Protein AF-A0A327NJ73-F1 (afdb_monomer_lite)

Secondary structure (DSSP, 8-state):
---TTTTEEEEEE----HHHHHHHHHHHHHHHTTT--EEEEHHHHHHHSTT--HHHHHHHHHHH-SEEEEEE-HHHHHHHHHHHTT--HHHHHHHHHHHH-TTTEEEEESS-S-TTTS-GGGTTS-EEE-SSTT-HHHHHHHHHHHHT--S-PPPPPPSSPPPP-PPPP-PPPPPPP-------------------

Foldseek 3Di:
DPPPALQEEEEEEPPDDPVVVVVVVVVQVVCVPPVNGNYDYPVVVCVVPVDDDLQNVLVCNLPRHQAYEYEWDLNRQVVLVVVVVPPDPNSVVVLVVCVVPVLRYAYEYLCDDDPSGDHPSCNPDDYQYVVPVPPVVSVVVVSCSSNVHDPDDDDDDDPDDDDDDDDDDDDDPDDPDDPDDDDDDDDDDDDDDDDD

Organism: NCBI:txid2183553

pLDDT: mean 83.19, std 16.77, range [35.91, 98.31]

Sequence (196 aa):
MLSDHQHAIFVTYAWDNQEHQDKVFHFVNFLRDPKGYDARMDKLVSQQETAISFQKMMHRAMTDYNKVIIVLSPKYKQRAHAFEGGVGTEYSMIINDIDTYPNKYILVSFSGRGDDVVPLSFASRDIIDLSNFGNEREWNRLIAKLNDTDLFDFVKVAEVRAEAIKQTPVLAPKSPEVVIKKLTYHITVGAVWRPI

Structure (mmCIF, N/CA/C/O backbone):
data_AF-A0A327NJ73-F1
#
_entry.id   AF-A0A327NJ73-F1
#
loop_
_atom_site.group_PDB
_atom_site.id
_atom_site.type_symbol
_atom_site.label_atom_id
_atom_site.label_alt_id
_atom_site.label_comp_id
_atom_site.label_asym_id
_atom_site.label_entity_id
_atom_site.label_seq_id
_atom_site.pdbx_PDB_ins_code
_atom_site.Cartn_x
_atom_site.Cartn_y
_atom_site.Cartn_z
_atom_site.occupancy
_atom_site.B_iso_or_equiv
_atom_site.auth_seq_id
_atom_site.auth_comp_id
_atom_site.auth_asym_id
_atom_site.auth_atom_id
_atom_site.pdbx_PDB_model_num
ATOM 1 N N . MET A 1 1 ? -17.892 4.485 -22.098 1.00 35.91 1 MET A N 1
ATOM 2 C CA . MET A 1 1 ? -17.907 4.404 -20.625 1.00 35.91 1 MET A CA 1
ATOM 3 C C . MET A 1 1 ? -16.871 3.362 -20.253 1.00 35.91 1 MET A C 1
ATOM 5 O O . MET A 1 1 ? -17.054 2.209 -20.618 1.00 35.91 1 MET A O 1
ATOM 9 N N . LEU A 1 2 ? -15.726 3.783 -19.709 1.00 39.12 2 LEU A N 1
ATOM 10 C CA . LEU A 1 2 ? -14.712 2.851 -19.206 1.00 39.12 2 LEU A CA 1
ATOM 11 C C . LEU A 1 2 ? -15.327 2.121 -18.009 1.00 39.12 2 LEU A C 1
ATOM 13 O O . LEU A 1 2 ? -15.994 2.755 -17.198 1.00 39.12 2 LEU A O 1
ATOM 17 N N . SER A 1 3 ? -15.194 0.799 -17.961 1.00 41.56 3 SER A N 1
ATOM 18 C CA . SER A 1 3 ? -15.768 -0.043 -16.912 1.00 41.56 3 SER A CA 1
ATOM 19 C C . SER A 1 3 ? -15.339 0.453 -15.529 1.00 41.56 3 SER A C 1
ATOM 21 O O . SER A 1 3 ? -14.148 0.442 -15.220 1.00 41.56 3 SER A O 1
ATOM 23 N N . ASP A 1 4 ? -16.320 0.842 -14.716 1.00 52.72 4 ASP A N 1
ATOM 24 C CA . ASP A 1 4 ? -16.225 1.573 -13.437 1.00 52.72 4 ASP A CA 1
ATOM 25 C C . ASP A 1 4 ? -15.394 0.881 -12.332 1.00 52.72 4 ASP A C 1
ATOM 27 O O . ASP A 1 4 ? -15.251 1.393 -11.228 1.00 52.72 4 ASP A O 1
ATOM 31 N N . HIS A 1 5 ? -14.826 -0.294 -12.611 1.00 55.94 5 HIS A N 1
ATOM 32 C CA . HIS A 1 5 ? -14.134 -1.120 -11.626 1.00 55.94 5 HIS A CA 1
ATOM 33 C C . HIS A 1 5 ? -12.614 -1.169 -11.794 1.00 55.94 5 HIS A C 1
ATOM 35 O O . HIS A 1 5 ? -11.935 -1.468 -10.827 1.00 55.94 5 HIS A O 1
ATOM 41 N N . GLN A 1 6 ? -12.031 -0.839 -12.954 1.00 60.09 6 GLN A N 1
ATOM 42 C CA . GLN A 1 6 ? -10.608 -1.142 -13.214 1.00 60.09 6 GLN A CA 1
ATOM 43 C C . GLN A 1 6 ? -9.605 -0.383 -12.312 1.00 60.09 6 GLN A C 1
ATOM 45 O O . GLN A 1 6 ? -8.435 -0.745 -12.254 1.00 60.09 6 GLN A O 1
ATOM 50 N N . HIS A 1 7 ? -10.067 0.616 -11.554 1.00 81.75 7 HIS A N 1
ATOM 51 C CA . HIS A 1 7 ? -9.247 1.455 -10.675 1.00 81.75 7 HIS A CA 1
ATOM 52 C C . HIS A 1 7 ? -9.805 1.571 -9.246 1.00 81.75 7 HIS A C 1
ATOM 54 O O . HIS A 1 7 ? -9.510 2.543 -8.547 1.00 81.75 7 HIS A O 1
ATOM 60 N N . ALA A 1 8 ? -10.628 0.610 -8.813 1.00 92.31 8 ALA A N 1
ATOM 61 C CA . ALA A 1 8 ? -11.151 0.578 -7.452 1.00 92.31 8 ALA A CA 1
ATOM 62 C C . ALA A 1 8 ? -10.044 0.173 -6.464 1.00 92.31 8 ALA A C 1
ATOM 64 O O . ALA A 1 8 ? -9.538 -0.956 -6.498 1.00 92.31 8 ALA A O 1
ATOM 65 N N . ILE A 1 9 ? -9.686 1.093 -5.562 1.00 96.06 9 ILE A N 1
ATOM 66 C CA . ILE A 1 9 ? -8.654 0.886 -4.539 1.00 96.06 9 ILE A CA 1
ATOM 67 C C . ILE A 1 9 ? -9.283 0.964 -3.152 1.00 96.06 9 ILE A C 1
ATOM 69 O O . ILE A 1 9 ? -9.914 1.963 -2.800 1.00 96.06 9 ILE A O 1
ATOM 73 N N . PHE A 1 10 ? -9.045 -0.052 -2.330 1.00 95.50 10 PHE A N 1
ATOM 74 C CA . PHE A 1 10 ? -9.359 0.009 -0.908 1.00 95.50 10 PHE A CA 1
ATOM 75 C C . PHE A 1 10 ? -8.115 0.362 -0.097 1.00 95.50 10 PHE A C 1
ATOM 77 O O . PHE A 1 10 ? -7.084 -0.287 -0.235 1.00 95.50 10 PHE A O 1
ATOM 84 N N . VAL A 1 11 ? -8.201 1.369 0.766 1.00 96.12 11 VAL A N 1
ATOM 85 C CA . VAL A 1 11 ? -7.130 1.776 1.680 1.00 96.12 11 VAL A CA 1
ATOM 86 C C . VAL A 1 11 ? -7.525 1.396 3.104 1.00 96.12 11 VAL A C 1
ATOM 88 O O . VAL A 1 11 ? -8.526 1.886 3.629 1.00 96.12 11 VAL A O 1
ATOM 91 N N . THR A 1 12 ? -6.737 0.539 3.747 1.00 92.88 12 THR A N 1
ATOM 92 C CA . THR A 1 12 ? -6.953 0.133 5.141 1.00 92.88 12 THR A CA 1
ATOM 93 C C . THR A 1 12 ? -5.766 0.479 6.024 1.00 92.88 12 THR A C 1
ATOM 95 O O . THR A 1 12 ? -4.615 0.433 5.586 1.00 92.88 12 THR A O 1
ATOM 98 N N . TYR A 1 13 ? -6.049 0.868 7.265 1.00 93.00 13 TYR A N 1
ATOM 99 C CA . TYR A 1 13 ? -5.052 1.341 8.216 1.00 93.00 13 TYR A CA 1
ATOM 100 C C . TYR A 1 13 ? -5.514 1.144 9.665 1.00 93.00 13 TYR A C 1
ATOM 102 O O . TYR A 1 13 ? -6.694 0.959 9.963 1.00 93.00 13 TYR A O 1
ATOM 110 N N . ALA A 1 14 ? -4.581 1.209 10.616 1.00 89.62 14 ALA A N 1
ATOM 111 C CA . ALA A 1 14 ? -4.953 1.243 12.026 1.00 89.62 14 ALA A CA 1
ATOM 112 C C . ALA A 1 14 ? -5.429 2.645 12.402 1.00 89.62 14 ALA A C 1
ATOM 114 O O . ALA A 1 14 ? -4.662 3.604 12.331 1.00 89.62 14 ALA A O 1
ATOM 115 N N . TRP A 1 15 ? -6.673 2.753 12.872 1.00 86.88 15 TRP A N 1
ATOM 116 C CA . TRP A 1 15 ? -7.186 4.004 13.426 1.00 86.88 15 TRP A CA 1
ATOM 117 C C . TRP A 1 15 ? -6.389 4.374 14.677 1.00 86.88 15 TRP A C 1
ATOM 119 O O . TRP A 1 15 ? -6.560 3.772 15.742 1.00 86.88 15 TRP A O 1
ATOM 129 N N . ASP A 1 16 ? -5.474 5.317 14.491 1.00 83.44 16 ASP A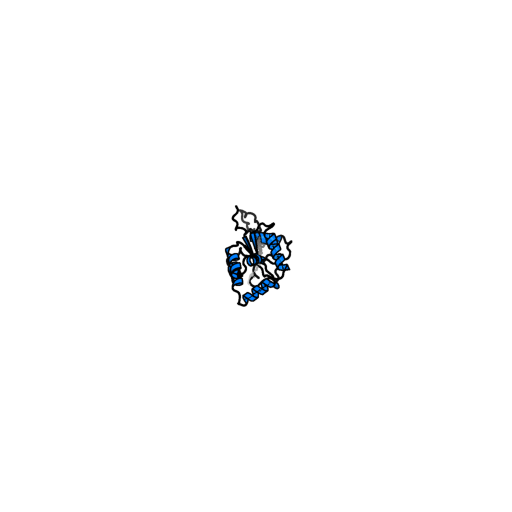 N 1
ATOM 130 C CA . ASP A 1 16 ? -4.529 5.790 15.493 1.00 83.44 16 ASP A CA 1
ATOM 131 C C . ASP A 1 16 ? -4.902 7.221 15.920 1.00 83.44 16 ASP A C 1
ATOM 133 O O . ASP A 1 16 ? -6.076 7.503 16.164 1.00 83.44 16 ASP A O 1
ATOM 137 N N . ASN A 1 17 ? -3.944 8.143 15.981 1.00 90.38 17 ASN A N 1
ATOM 138 C CA . ASN A 1 17 ? -4.179 9.549 16.289 1.00 90.38 17 ASN A CA 1
ATOM 139 C C . ASN A 1 17 ? -4.728 10.345 15.085 1.00 90.38 17 ASN A C 1
ATOM 141 O O . ASN A 1 17 ? -4.710 9.879 13.943 1.00 90.38 17 ASN A O 1
ATOM 145 N N . GLN A 1 18 ? -5.217 11.561 15.352 1.00 92.94 18 GLN A N 1
ATOM 146 C CA . GLN A 1 18 ? -5.811 12.434 14.334 1.00 92.94 18 GLN A CA 1
ATOM 147 C C . GLN A 1 18 ? -4.821 12.783 13.213 1.00 92.94 18 GLN A C 1
ATOM 149 O O . GLN A 1 18 ? -5.198 12.744 12.050 1.00 92.94 18 GLN A O 1
ATOM 154 N N . GLU A 1 19 ? -3.549 13.028 13.535 1.00 94.12 19 GLU A N 1
ATOM 155 C CA . GLU A 1 19 ? -2.521 13.359 12.540 1.00 94.12 19 GLU A CA 1
ATOM 156 C C . GLU A 1 19 ? -2.335 12.229 11.513 1.00 94.12 19 GLU A C 1
ATOM 158 O O . GLU A 1 19 ? -2.289 12.469 10.305 1.00 94.12 19 GLU A O 1
ATOM 163 N N . HIS A 1 20 ? -2.268 10.976 11.970 1.00 93.50 20 HIS A N 1
ATOM 164 C CA . HIS A 1 20 ? -2.172 9.820 11.082 1.00 93.50 20 HIS A CA 1
ATOM 165 C C . HIS A 1 20 ? -3.440 9.654 10.235 1.00 93.50 20 HIS A C 1
ATOM 167 O O . HIS A 1 20 ? -3.354 9.381 9.038 1.00 93.50 20 HIS A O 1
ATOM 173 N N . GLN A 1 21 ? -4.616 9.862 10.833 1.00 93.69 21 GLN A N 1
ATOM 174 C CA . GLN A 1 21 ? -5.889 9.806 10.113 1.00 93.69 21 GLN A CA 1
ATOM 175 C C . GLN A 1 21 ? -5.975 10.886 9.025 1.00 93.69 21 GLN A C 1
ATOM 177 O O . GLN A 1 21 ? -6.397 10.587 7.909 1.00 93.69 21 GLN A O 1
ATOM 182 N N . ASP A 1 22 ? -5.514 12.103 9.312 1.00 94.94 22 ASP A N 1
ATOM 183 C CA . ASP A 1 22 ? -5.456 13.193 8.340 1.00 94.94 22 ASP A CA 1
ATOM 184 C C . ASP A 1 22 ? -4.461 12.874 7.221 1.00 94.94 22 ASP A C 1
ATOM 186 O O . ASP A 1 22 ? -4.759 13.109 6.052 1.00 94.94 22 ASP A O 1
ATOM 190 N N . LYS A 1 23 ? -3.302 12.277 7.528 1.00 95.88 23 LYS A N 1
ATOM 191 C CA . LYS A 1 23 ? -2.344 11.812 6.506 1.00 95.88 23 LYS A CA 1
ATOM 192 C C . LYS A 1 23 ? -2.968 10.782 5.563 1.00 95.88 23 LYS A C 1
ATOM 194 O O . LYS A 1 23 ? -2.834 10.919 4.349 1.00 95.88 23 LYS A O 1
ATOM 199 N N . VAL A 1 24 ? -3.687 9.791 6.097 1.00 96.81 24 VAL A N 1
ATOM 200 C CA . VAL A 1 24 ? -4.409 8.802 5.277 1.00 96.81 24 VAL A CA 1
ATOM 201 C C . VAL A 1 24 ? -5.488 9.481 4.432 1.00 96.81 24 VAL A C 1
ATOM 203 O O . VAL A 1 24 ? -5.600 9.188 3.244 1.00 96.81 24 VAL A O 1
ATOM 206 N N . PHE A 1 25 ? -6.243 10.423 4.999 1.00 95.81 25 PHE A N 1
ATOM 207 C CA . PHE A 1 25 ? -7.265 11.169 4.266 1.00 95.81 25 PHE A CA 1
ATOM 208 C C . PHE A 1 25 ? -6.678 11.965 3.090 1.00 95.81 25 PHE A C 1
ATOM 210 O O . PHE A 1 25 ? -7.175 11.863 1.969 1.00 95.81 25 PHE A O 1
ATOM 217 N N . HIS A 1 26 ? -5.587 12.705 3.309 1.00 96.19 26 HIS A N 1
ATOM 218 C CA . HIS A 1 26 ? -4.896 13.430 2.239 1.00 96.19 26 HIS A CA 1
ATOM 219 C C . HIS A 1 26 ? -4.326 12.485 1.181 1.00 96.19 26 HIS A C 1
ATOM 221 O O . HIS A 1 26 ? -4.443 12.766 -0.008 1.00 96.19 26 HIS A O 1
ATOM 227 N N . PHE A 1 27 ? -3.755 11.352 1.593 1.00 97.62 27 PHE A N 1
ATOM 228 C CA . PHE A 1 27 ? -3.260 10.326 0.679 1.00 97.62 27 PHE A CA 1
ATOM 229 C C . PHE A 1 27 ? -4.374 9.767 -0.216 1.00 97.62 27 PHE A C 1
ATOM 231 O O . PHE A 1 27 ? -4.213 9.699 -1.432 1.00 97.62 27 PHE A O 1
ATOM 238 N N . VAL A 1 28 ? -5.529 9.427 0.364 1.00 97.25 28 VAL A N 1
ATOM 239 C CA . VAL A 1 28 ? -6.701 8.947 -0.383 1.00 97.25 28 VAL A CA 1
ATOM 240 C C . VAL A 1 28 ? -7.200 10.018 -1.348 1.00 97.25 28 VAL A C 1
ATOM 242 O O . VAL A 1 28 ? -7.439 9.710 -2.512 1.00 97.25 28 VAL A O 1
ATOM 245 N N . ASN A 1 29 ? -7.306 11.276 -0.910 1.00 96.56 29 ASN A N 1
ATOM 246 C CA . ASN A 1 29 ? -7.685 12.370 -1.803 1.00 96.56 29 ASN A CA 1
ATOM 247 C C . ASN A 1 29 ? -6.684 12.548 -2.941 1.00 96.56 29 ASN A C 1
ATOM 249 O O . ASN A 1 29 ? -7.117 12.702 -4.070 1.00 96.56 29 ASN A O 1
ATOM 253 N N . PHE A 1 30 ? -5.382 12.437 -2.678 1.00 95.62 30 PHE A N 1
ATOM 254 C CA . PHE A 1 30 ? -4.353 12.532 -3.711 1.00 95.62 30 PHE A CA 1
ATOM 255 C C . PHE A 1 30 ? -4.457 11.415 -4.762 1.00 95.62 30 PHE A C 1
ATOM 257 O O . PHE A 1 30 ? -4.265 11.651 -5.955 1.00 95.62 30 PHE A O 1
ATOM 264 N N . LEU A 1 31 ? -4.788 10.189 -4.336 1.00 96.44 31 LEU A N 1
ATOM 265 C CA . LEU A 1 31 ? -5.072 9.084 -5.258 1.00 96.44 31 LEU A CA 1
ATOM 266 C C . LEU A 1 31 ? -6.310 9.368 -6.123 1.00 96.44 31 LEU A C 1
ATOM 268 O O . LEU A 1 31 ? -6.336 9.003 -7.296 1.00 96.44 31 LEU A O 1
ATOM 272 N N . ARG A 1 32 ? -7.326 10.032 -5.570 1.00 95.81 32 ARG A N 1
ATOM 273 C CA . ARG A 1 32 ? -8.531 10.417 -6.319 1.00 95.81 32 ARG A CA 1
ATOM 274 C C . ARG A 1 32 ? -8.245 11.569 -7.283 1.00 95.81 32 ARG A C 1
ATOM 276 O O . ARG A 1 32 ? -8.542 11.465 -8.467 1.00 95.81 32 ARG A O 1
ATOM 283 N N . ASP A 1 33 ? -7.609 12.627 -6.799 1.00 94.62 33 ASP A N 1
ATOM 284 C CA . ASP A 1 33 ? -7.246 13.838 -7.532 1.00 94.62 33 ASP A CA 1
ATOM 285 C C . ASP A 1 33 ? -5.834 14.285 -7.102 1.00 94.62 33 ASP A C 1
ATOM 287 O O . ASP A 1 33 ? -5.621 14.570 -5.921 1.00 94.62 33 ASP A O 1
ATOM 291 N N . PRO A 1 34 ? -4.836 14.319 -8.007 1.00 94.25 34 PRO A N 1
ATOM 292 C CA . PRO A 1 34 ? -4.965 14.281 -9.468 1.00 94.25 34 PRO A CA 1
ATOM 293 C C . PRO A 1 34 ? -4.792 12.901 -10.108 1.00 94.25 34 PRO A C 1
ATOM 295 O O . PRO A 1 34 ? -4.710 12.815 -11.332 1.00 94.25 34 PRO A O 1
ATOM 298 N N . LYS A 1 35 ? -4.661 11.815 -9.334 1.00 93.81 35 LYS A N 1
ATOM 299 C CA . LYS A 1 35 ? -4.277 10.513 -9.916 1.00 93.81 35 LYS A CA 1
ATOM 300 C C . LYS A 1 35 ? -5.424 9.725 -10.561 1.00 93.81 35 LYS A C 1
ATOM 302 O O . LYS A 1 35 ? -5.139 8.846 -11.366 1.00 93.81 35 LYS A O 1
ATOM 307 N N . GLY A 1 36 ? -6.685 10.065 -10.288 1.00 94.31 36 GLY A N 1
ATOM 308 C CA . GLY A 1 36 ? -7.844 9.518 -11.002 1.00 94.31 36 GLY A CA 1
ATOM 309 C C . GLY A 1 36 ? -8.304 8.124 -10.560 1.00 94.31 36 GLY A C 1
ATOM 310 O O . GLY A 1 36 ? -9.060 7.486 -11.289 1.00 94.31 36 GLY A O 1
ATOM 311 N N . TYR A 1 37 ? -7.875 7.634 -9.395 1.00 95.12 37 TYR A N 1
ATOM 312 C CA . TYR A 1 37 ? -8.323 6.345 -8.856 1.00 95.12 37 TYR A CA 1
ATOM 313 C C . TYR A 1 37 ? -9.643 6.472 -8.074 1.00 95.12 37 TYR A C 1
ATOM 315 O O . TYR A 1 37 ? -9.821 7.434 -7.323 1.00 95.12 37 TYR A O 1
ATOM 323 N N . ASP A 1 38 ? -10.533 5.467 -8.127 1.00 94.50 38 ASP A N 1
ATOM 324 C CA . ASP A 1 38 ? -11.649 5.372 -7.163 1.00 94.50 38 ASP A CA 1
ATOM 325 C C . ASP A 1 38 ? -11.140 4.764 -5.849 1.00 94.50 38 ASP A C 1
ATOM 327 O O . ASP A 1 38 ? -11.392 3.604 -5.515 1.00 94.50 38 ASP A O 1
ATOM 331 N N . ALA A 1 39 ? -10.353 5.554 -5.117 1.00 95.00 39 ALA A N 1
ATOM 332 C CA . ALA A 1 39 ? -9.826 5.162 -3.820 1.00 95.00 39 ALA A CA 1
ATOM 333 C C . ALA A 1 39 ? -10.847 5.424 -2.705 1.00 95.00 39 ALA A C 1
ATOM 335 O O . ALA A 1 39 ? -11.392 6.528 -2.591 1.00 95.00 39 ALA A O 1
ATOM 336 N N . ARG A 1 40 ? -11.076 4.424 -1.851 1.00 93.25 40 ARG A N 1
ATOM 337 C CA . ARG A 1 40 ? -11.928 4.504 -0.654 1.00 93.25 40 ARG A CA 1
ATOM 338 C C . ARG A 1 40 ? -11.170 3.981 0.556 1.00 93.25 40 ARG A C 1
ATOM 340 O O . ARG A 1 40 ? -10.361 3.072 0.420 1.00 93.25 40 ARG A O 1
ATOM 347 N N . MET A 1 41 ? -11.440 4.536 1.736 1.00 91.88 41 MET A N 1
ATOM 348 C CA . MET A 1 41 ? -10.784 4.119 2.981 1.00 91.88 41 MET A CA 1
ATOM 349 C C . MET A 1 41 ? -11.747 3.459 3.963 1.00 91.88 41 MET A C 1
ATOM 351 O O . MET A 1 41 ? -12.928 3.814 4.012 1.00 91.88 41 MET A O 1
ATOM 355 N N . ASP A 1 42 ? -11.223 2.549 4.783 1.00 83.06 42 ASP A N 1
ATOM 356 C CA . ASP A 1 42 ? -11.992 1.803 5.787 1.00 83.06 42 ASP A CA 1
ATOM 357 C C . ASP A 1 42 ? -12.858 2.697 6.696 1.00 83.06 42 ASP A C 1
ATOM 359 O O . ASP A 1 42 ? -14.035 2.407 6.913 1.00 83.06 42 ASP A O 1
ATOM 363 N N . LYS A 1 43 ? -12.334 3.842 7.144 1.00 81.75 43 LYS A N 1
ATOM 364 C CA . LYS A 1 43 ? -13.035 4.776 8.025 1.00 81.75 43 LYS A CA 1
ATOM 365 C C . LYS A 1 43 ? -14.282 5.354 7.360 1.00 81.75 43 LYS A C 1
ATOM 367 O O . LYS A 1 43 ? -15.318 5.452 8.011 1.00 81.75 43 LYS A O 1
ATOM 372 N N . LEU A 1 44 ? -14.224 5.662 6.063 1.00 80.31 44 LEU A N 1
ATOM 373 C CA . LEU A 1 44 ? -15.386 6.148 5.315 1.00 80.31 44 LEU A CA 1
ATOM 374 C C . LEU A 1 44 ? -16.473 5.066 5.223 1.00 80.31 44 LEU A C 1
ATOM 376 O O . LEU A 1 44 ? -17.644 5.349 5.462 1.00 80.31 44 LEU A O 1
ATOM 380 N N . VAL A 1 45 ? -16.085 3.819 4.939 1.00 76.06 45 VAL A N 1
ATOM 381 C CA . VAL A 1 45 ? -17.025 2.686 4.867 1.00 76.06 45 VAL A CA 1
ATOM 382 C C . VAL A 1 45 ? -17.676 2.431 6.229 1.00 76.06 45 VAL A C 1
ATOM 384 O O . VAL A 1 45 ? -18.885 2.221 6.307 1.00 76.06 45 VAL A O 1
ATOM 387 N N . SER A 1 46 ? -16.905 2.526 7.314 1.00 75.94 46 SER A N 1
ATOM 388 C CA . SER A 1 46 ? -17.424 2.366 8.677 1.00 75.94 46 SER A CA 1
ATOM 389 C C . SER A 1 46 ? -18.406 3.466 9.101 1.00 75.94 46 SER A C 1
ATOM 391 O O . SER A 1 46 ? -19.287 3.222 9.918 1.00 75.94 46 SER A O 1
ATOM 393 N N . GLN A 1 47 ? -18.288 4.675 8.541 1.00 74.88 47 GLN A N 1
ATOM 394 C CA . GLN A 1 47 ? -19.233 5.767 8.798 1.00 74.88 47 GLN A CA 1
ATOM 395 C C . GLN A 1 47 ? -20.549 5.579 8.039 1.00 74.88 47 GLN A C 1
ATOM 397 O O . GLN A 1 47 ? -21.600 5.982 8.528 1.00 74.88 47 GLN A O 1
ATOM 402 N N . GLN A 1 48 ? -20.496 4.972 6.851 1.00 78.06 48 GLN A N 1
ATOM 403 C CA . GLN A 1 48 ? -21.681 4.702 6.033 1.00 78.06 48 GLN A CA 1
ATOM 404 C C . GLN A 1 48 ? -22.521 3.543 6.590 1.00 78.06 48 GLN A C 1
ATOM 406 O O . GLN A 1 48 ? -23.734 3.519 6.396 1.00 78.06 48 GLN A O 1
ATOM 411 N N . GLU A 1 49 ? -21.897 2.605 7.310 1.00 76.38 49 GLU A N 1
ATOM 412 C CA . GLU A 1 49 ? -22.568 1.473 7.953 1.00 76.38 49 GLU A CA 1
ATOM 413 C C . GLU A 1 49 ? -22.291 1.446 9.461 1.00 76.38 49 GLU A C 1
ATOM 415 O O . GLU A 1 49 ? -21.247 0.977 9.906 1.00 76.38 49 GLU A O 1
ATOM 420 N N . THR A 1 50 ? -23.277 1.856 10.264 1.00 65.19 50 THR A N 1
ATOM 421 C CA . THR A 1 50 ? -23.174 2.035 11.728 1.00 65.19 50 THR A CA 1
ATOM 422 C C . THR A 1 50 ? -22.697 0.800 12.514 1.00 65.19 50 THR A C 1
ATOM 424 O O . THR A 1 50 ? -22.250 0.943 13.648 1.00 65.19 50 THR A O 1
ATOM 427 N N . ALA A 1 51 ? -22.783 -0.409 11.949 1.00 69.06 51 ALA A N 1
ATOM 428 C CA . ALA A 1 51 ? -22.433 -1.664 12.625 1.00 69.06 51 ALA A CA 1
ATOM 429 C C . ALA A 1 51 ? -21.607 -2.634 11.755 1.00 69.06 51 ALA A C 1
ATOM 431 O O . ALA A 1 51 ? -21.658 -3.848 11.966 1.00 69.06 51 ALA A O 1
ATOM 432 N N . ILE A 1 52 ? -20.872 -2.147 10.745 1.00 75.31 52 ILE A N 1
ATOM 433 C CA . ILE A 1 52 ? -20.050 -3.043 9.920 1.00 75.31 52 ILE A CA 1
ATOM 434 C C . ILE A 1 52 ? -18.891 -3.638 10.736 1.00 75.31 52 ILE A C 1
ATOM 436 O O . ILE A 1 52 ? -18.115 -2.923 11.367 1.00 75.31 52 ILE A O 1
ATOM 440 N N . SER A 1 53 ? -18.760 -4.968 10.727 1.00 77.56 53 SER A N 1
ATOM 441 C CA . SER A 1 53 ? -17.619 -5.643 11.350 1.00 77.56 53 SER A CA 1
ATOM 442 C C . SER A 1 53 ? -16.358 -5.485 10.496 1.00 77.56 53 SER A C 1
ATOM 444 O O . SER A 1 53 ? -16.428 -5.408 9.266 1.00 77.56 53 SER A O 1
ATOM 446 N N . PHE A 1 54 ? -15.182 -5.497 11.132 1.00 74.75 54 PHE A N 1
ATOM 447 C CA . PHE A 1 54 ? -13.900 -5.464 10.416 1.00 74.75 54 PHE A CA 1
ATOM 448 C C . PHE A 1 54 ? -13.764 -6.642 9.433 1.00 74.75 54 PHE A C 1
ATOM 450 O O . PHE A 1 54 ? -13.311 -6.451 8.310 1.00 74.75 54 PHE A O 1
ATOM 457 N N . GLN A 1 55 ? -14.286 -7.819 9.799 1.00 76.62 55 GLN A N 1
ATOM 458 C CA . GLN A 1 55 ? -14.407 -8.994 8.924 1.00 76.62 55 GLN A CA 1
ATOM 459 C C . GLN A 1 55 ? -15.159 -8.683 7.626 1.00 76.62 55 GLN A C 1
ATOM 461 O O . GLN A 1 55 ? -14.672 -8.974 6.537 1.00 76.62 55 GLN A O 1
ATOM 466 N N . LYS A 1 56 ? -16.341 -8.060 7.725 1.00 81.31 56 LYS A N 1
ATOM 467 C CA . LYS A 1 56 ? -17.169 -7.731 6.559 1.00 81.31 56 LYS A CA 1
ATOM 468 C C . LYS A 1 56 ? -16.521 -6.646 5.698 1.00 81.31 56 LYS A C 1
ATOM 470 O O . LYS A 1 56 ? -16.594 -6.729 4.474 1.00 81.31 56 LYS A O 1
ATOM 475 N N . MET A 1 57 ? -15.861 -5.660 6.313 1.00 82.69 57 MET A N 1
ATOM 476 C CA . MET A 1 57 ? -15.057 -4.679 5.573 1.00 82.69 57 MET A CA 1
ATOM 477 C C . MET A 1 57 ? -13.916 -5.351 4.809 1.00 82.69 57 MET A C 1
ATOM 479 O O . MET A 1 57 ? -13.736 -5.071 3.628 1.00 82.69 57 MET A O 1
ATOM 483 N N . MET A 1 58 ? -13.184 -6.262 5.454 1.00 81.56 58 MET A N 1
ATOM 484 C CA . MET A 1 58 ? -12.056 -6.951 4.834 1.00 81.56 58 MET A CA 1
ATOM 485 C C . MET A 1 58 ? -12.500 -7.880 3.704 1.00 81.56 58 MET A C 1
ATOM 487 O O . MET A 1 58 ? -11.890 -7.888 2.641 1.00 81.56 58 MET A O 1
ATOM 491 N N . HIS A 1 59 ? -13.612 -8.594 3.892 1.00 84.94 59 HIS A N 1
ATOM 492 C CA . HIS A 1 59 ? -14.194 -9.416 2.838 1.00 84.94 59 HIS A CA 1
ATOM 493 C C . HIS A 1 59 ? -14.549 -8.578 1.605 1.00 84.94 59 HIS A C 1
ATOM 495 O O . HIS A 1 59 ? -14.176 -8.943 0.499 1.00 84.94 59 HIS A O 1
ATOM 501 N N . ARG A 1 60 ? -15.167 -7.404 1.788 1.00 84.44 60 ARG A N 1
ATOM 502 C CA . ARG A 1 60 ? -15.436 -6.480 0.674 1.00 84.44 60 ARG A CA 1
ATOM 503 C C . ARG A 1 60 ? -14.166 -5.952 0.025 1.00 84.44 60 ARG A C 1
ATOM 505 O O . ARG A 1 60 ? -14.104 -5.873 -1.193 1.00 84.44 60 ARG A O 1
ATOM 512 N N . ALA A 1 61 ? -13.138 -5.621 0.806 1.00 85.88 61 ALA A N 1
ATOM 513 C CA . ALA A 1 61 ? -11.833 -5.249 0.257 1.00 85.88 61 ALA A CA 1
ATOM 514 C C . ALA A 1 61 ? -11.259 -6.361 -0.647 1.00 85.88 61 ALA A C 1
ATOM 516 O O . ALA A 1 61 ? -10.677 -6.086 -1.696 1.00 85.88 61 ALA A O 1
ATOM 517 N N . MET A 1 62 ? -11.469 -7.622 -0.264 1.00 87.62 62 MET A N 1
ATOM 518 C CA . MET A 1 62 ? -11.047 -8.809 -1.011 1.00 87.62 62 MET A CA 1
ATOM 519 C C . MET A 1 62 ? -11.926 -9.115 -2.229 1.00 87.62 62 MET A C 1
ATOM 521 O O . MET A 1 62 ? -11.405 -9.646 -3.207 1.00 87.62 62 MET A O 1
ATOM 525 N N . THR A 1 63 ? -13.217 -8.788 -2.230 1.00 87.69 63 THR A N 1
ATOM 526 C CA . THR A 1 63 ? -14.124 -9.142 -3.340 1.00 87.69 63 THR A CA 1
ATOM 527 C C . THR A 1 63 ? -14.376 -8.001 -4.318 1.00 87.69 63 THR A C 1
ATOM 529 O O . THR A 1 63 ? -14.434 -8.236 -5.521 1.00 87.69 63 THR A O 1
ATOM 532 N N . ASP A 1 64 ? -14.494 -6.772 -3.819 1.00 89.06 64 ASP A N 1
ATOM 533 C CA . ASP A 1 64 ? -15.076 -5.648 -4.565 1.00 89.06 64 ASP A CA 1
ATOM 534 C C . ASP A 1 64 ? -14.010 -4.698 -5.138 1.00 89.06 64 ASP A C 1
ATOM 536 O O . ASP A 1 64 ? -14.329 -3.820 -5.940 1.00 89.06 64 ASP A O 1
ATOM 540 N N . TYR A 1 65 ? -12.747 -4.855 -4.724 1.00 92.31 65 TYR A N 1
ATOM 541 C CA . TYR A 1 65 ? -11.636 -3.983 -5.113 1.00 92.31 65 TYR A CA 1
ATOM 542 C C . TYR A 1 65 ? -10.512 -4.758 -5.802 1.00 92.31 65 TYR A C 1
ATOM 544 O O . TYR A 1 65 ? -10.158 -5.877 -5.414 1.00 92.31 65 TYR A O 1
ATOM 552 N N . ASN A 1 66 ? -9.905 -4.121 -6.803 1.00 92.44 66 ASN A N 1
ATOM 553 C CA . ASN A 1 66 ? -8.796 -4.675 -7.581 1.00 92.44 66 ASN A CA 1
ATOM 554 C C . ASN A 1 66 ? -7.471 -4.561 -6.836 1.00 92.44 66 ASN A C 1
ATOM 556 O O . ASN A 1 66 ? -6.627 -5.451 -6.939 1.00 92.44 66 ASN A O 1
ATOM 560 N N . LYS A 1 67 ? -7.303 -3.474 -6.078 1.00 96.06 67 LYS A N 1
ATOM 561 C CA . LYS A 1 67 ? -6.112 -3.202 -5.277 1.00 96.06 67 LYS A CA 1
ATOM 562 C C . LYS A 1 67 ? -6.493 -2.900 -3.838 1.00 96.06 67 LYS A C 1
ATOM 564 O O . LYS A 1 67 ? -7.485 -2.220 -3.572 1.00 96.06 67 LYS A O 1
ATOM 569 N N . VAL A 1 68 ? -5.659 -3.362 -2.916 1.00 96.00 68 VAL A N 1
ATOM 570 C CA . VAL A 1 68 ? -5.766 -3.062 -1.489 1.00 96.00 68 VAL A CA 1
ATOM 571 C C . VAL A 1 68 ? -4.452 -2.448 -1.023 1.00 96.00 68 VAL A C 1
ATOM 573 O O . VAL A 1 68 ? -3.408 -3.095 -1.049 1.00 96.00 68 VAL A O 1
ATOM 576 N N . ILE A 1 69 ? -4.495 -1.194 -0.587 1.00 97.56 69 ILE A N 1
ATOM 577 C CA . ILE A 1 69 ? -3.371 -0.529 0.065 1.00 97.56 69 ILE A CA 1
ATOM 578 C C . ILE A 1 69 ? -3.497 -0.739 1.570 1.00 97.56 69 ILE A C 1
ATOM 580 O O . ILE A 1 69 ? -4.504 -0.370 2.174 1.00 97.56 69 ILE A O 1
ATOM 584 N N . ILE A 1 70 ? -2.452 -1.290 2.178 1.00 95.81 70 ILE A N 1
ATOM 585 C CA . ILE A 1 70 ? -2.342 -1.445 3.627 1.00 95.81 70 ILE A CA 1
ATOM 586 C C . ILE A 1 70 ? -1.344 -0.407 4.131 1.00 95.81 70 ILE A C 1
ATOM 588 O O . ILE A 1 70 ? -0.157 -0.473 3.805 1.00 95.81 70 ILE A O 1
ATOM 592 N N . VAL A 1 71 ? -1.822 0.545 4.932 1.00 97.31 71 VAL A N 1
ATOM 593 C CA . VAL A 1 71 ? -0.976 1.581 5.529 1.00 97.31 71 VAL A CA 1
ATOM 594 C C . VAL A 1 71 ? -0.428 1.078 6.861 1.00 97.31 71 VAL A C 1
ATOM 596 O O . VAL A 1 71 ? -1.144 0.974 7.860 1.00 97.31 71 VAL A O 1
ATOM 599 N N . LEU A 1 72 ? 0.864 0.769 6.863 1.00 96.44 72 LEU A N 1
ATOM 600 C CA . LEU A 1 72 ? 1.620 0.349 8.030 1.00 96.44 72 LEU A CA 1
ATOM 601 C C . LEU A 1 72 ? 1.919 1.552 8.935 1.00 96.44 72 LEU A C 1
ATOM 603 O O . LEU A 1 72 ? 2.217 2.658 8.480 1.00 96.44 72 LEU A O 1
ATOM 607 N N . SER A 1 73 ? 1.841 1.313 10.239 1.00 96.19 73 SER A N 1
ATOM 608 C CA . SER A 1 73 ? 2.143 2.271 11.301 1.00 96.19 73 SER A CA 1
ATOM 609 C C . SER A 1 73 ? 2.513 1.511 12.579 1.00 96.19 73 SER A C 1
ATOM 611 O O . SER A 1 73 ? 2.177 0.326 12.696 1.00 96.19 73 SER A O 1
ATOM 613 N N . PRO A 1 74 ? 3.123 2.161 13.586 1.00 95.25 74 PRO A N 1
ATOM 614 C CA . PRO A 1 74 ? 3.398 1.503 14.862 1.00 95.25 74 PRO A CA 1
ATOM 615 C C . PRO A 1 74 ? 2.142 0.926 15.523 1.00 95.25 74 PRO A C 1
ATOM 617 O O . PRO A 1 74 ? 2.150 -0.180 16.071 1.00 95.25 74 PRO A O 1
ATOM 620 N N . LYS A 1 75 ? 1.007 1.628 15.399 1.00 92.69 75 LYS A N 1
ATOM 621 C CA . LYS A 1 75 ? -0.281 1.135 15.891 1.00 92.69 75 LYS A CA 1
ATOM 622 C C . LYS A 1 75 ? -0.760 -0.093 15.122 1.00 92.69 75 LYS A C 1
ATOM 624 O O . LYS A 1 75 ? -1.325 -1.009 15.721 1.00 92.69 75 LYS A O 1
ATOM 629 N N . TYR A 1 76 ? -0.536 -0.116 13.812 1.00 92.00 76 TYR A N 1
ATOM 630 C CA . TYR A 1 76 ? -0.859 -1.261 12.971 1.00 92.00 76 TYR A CA 1
ATOM 631 C C . TYR A 1 76 ? -0.018 -2.484 13.357 1.00 92.00 76 TYR A C 1
ATOM 633 O O . TYR A 1 76 ? -0.599 -3.541 13.599 1.00 92.00 76 TYR A O 1
ATOM 641 N N . LYS A 1 77 ? 1.301 -2.328 13.567 1.00 92.50 77 LYS A N 1
ATOM 642 C CA . LYS A 1 77 ? 2.170 -3.392 14.105 1.00 92.50 77 LYS A CA 1
ATOM 643 C C . LYS A 1 77 ? 1.689 -3.912 15.455 1.00 92.50 77 LYS A C 1
ATOM 645 O O . LYS A 1 77 ? 1.582 -5.122 15.633 1.00 92.50 77 LYS A O 1
ATOM 650 N N . GLN A 1 78 ? 1.350 -3.022 16.390 1.00 90.12 78 GLN A N 1
ATOM 651 C CA . GLN A 1 78 ? 0.836 -3.426 17.702 1.00 90.12 78 GLN A CA 1
ATOM 652 C C . GLN A 1 78 ? -0.422 -4.297 17.577 1.00 90.12 78 GLN A C 1
ATOM 654 O O . GLN A 1 78 ? -0.541 -5.313 18.260 1.00 90.12 78 GLN A O 1
ATOM 659 N N . ARG A 1 79 ? -1.360 -3.901 16.708 1.00 86.50 79 ARG A N 1
ATOM 660 C CA . ARG A 1 79 ? -2.584 -4.669 16.456 1.00 86.50 79 ARG A CA 1
ATOM 661 C C . ARG A 1 79 ? -2.262 -6.017 15.813 1.00 86.50 79 ARG A C 1
ATOM 663 O O . ARG A 1 79 ? -2.713 -7.031 16.328 1.00 86.50 79 ARG A O 1
ATOM 670 N N . ALA A 1 80 ? -1.439 -6.031 14.765 1.00 86.12 80 ALA A N 1
ATOM 671 C CA . ALA A 1 80 ? -0.985 -7.248 14.091 1.00 86.12 80 ALA A CA 1
ATOM 672 C C . ALA A 1 80 ? -0.403 -8.271 15.077 1.00 86.12 80 ALA A C 1
ATOM 674 O O . ALA A 1 80 ? -0.840 -9.415 15.112 1.00 86.12 80 ALA A O 1
ATOM 675 N N . HIS A 1 81 ? 0.509 -7.827 15.943 1.00 83.94 81 HIS A N 1
ATOM 676 C CA . HIS A 1 81 ? 1.144 -8.673 16.950 1.00 83.94 81 HIS A CA 1
ATOM 677 C C . HIS A 1 81 ? 0.145 -9.197 17.995 1.00 83.94 81 HIS A C 1
ATOM 679 O O . HIS A 1 81 ? 0.210 -10.354 18.403 1.00 83.94 81 HIS A O 1
ATOM 685 N N . ALA A 1 82 ? -0.807 -8.366 18.435 1.00 80.44 82 ALA A N 1
ATOM 686 C CA . ALA A 1 82 ? -1.867 -8.815 19.338 1.00 80.44 82 ALA A CA 1
ATOM 687 C C . ALA A 1 82 ? -2.752 -9.898 18.692 1.00 80.44 82 ALA A C 1
ATOM 689 O O . ALA A 1 82 ? -3.170 -10.831 19.375 1.00 80.44 82 ALA A O 1
ATOM 690 N N . PHE A 1 83 ? -2.994 -9.804 17.380 1.00 73.56 83 PHE A N 1
ATOM 691 C CA . PHE A 1 83 ? -3.746 -10.806 16.623 1.00 73.56 83 PHE A CA 1
ATOM 692 C C . PHE A 1 83 ? -2.950 -12.101 16.394 1.00 73.56 83 PHE A C 1
ATOM 694 O O . PHE A 1 83 ? -3.519 -13.184 16.519 1.00 73.56 83 PHE A O 1
ATOM 701 N N . GLU A 1 84 ? -1.637 -12.012 16.150 1.00 66.94 84 GLU A N 1
ATOM 702 C CA . GLU A 1 84 ? -0.726 -13.171 16.082 1.00 66.94 84 GLU A CA 1
ATOM 703 C C . GLU A 1 84 ? -0.710 -13.971 17.405 1.00 66.94 84 GLU A C 1
ATOM 705 O O . GLU A 1 84 ? -0.508 -15.184 17.397 1.00 66.94 84 GLU A O 1
ATOM 710 N N . GLY A 1 85 ? -1.022 -13.324 18.536 1.00 64.06 85 GLY A N 1
ATOM 711 C CA . GLY A 1 85 ? -1.168 -13.938 19.861 1.00 64.06 85 GLY A CA 1
ATOM 712 C C . GLY A 1 85 ? -2.422 -14.802 20.086 1.00 64.06 85 GLY A C 1
ATOM 713 O O . GLY A 1 85 ? -2.622 -15.271 21.205 1.00 64.06 85 GLY A O 1
ATOM 714 N N . GLY A 1 86 ? -3.264 -15.032 19.066 1.00 55.81 86 GLY A N 1
ATOM 715 C CA . GLY A 1 86 ? -4.294 -16.084 19.093 1.00 55.81 86 GLY A CA 1
ATOM 716 C C . GLY A 1 86 ? -5.750 -15.643 19.286 1.00 55.81 86 GLY A C 1
ATOM 717 O O . GLY A 1 86 ? -6.609 -16.497 19.499 1.00 55.81 86 GLY A O 1
ATOM 718 N N . VAL A 1 87 ? -6.070 -14.349 19.181 1.00 46.12 87 VAL A N 1
ATOM 719 C CA . VAL A 1 87 ? -7.464 -13.858 19.187 1.00 46.12 87 VAL A CA 1
ATOM 720 C C . VAL A 1 87 ? -7.642 -12.809 18.086 1.00 46.12 87 VAL A C 1
ATOM 722 O O . VAL A 1 87 ? -7.594 -11.610 18.340 1.00 46.12 87 VAL A O 1
ATOM 725 N N . GLY A 1 88 ? -7.818 -13.259 16.842 1.00 57.19 88 GLY A N 1
ATOM 726 C CA . GLY A 1 88 ? -8.128 -12.380 15.710 1.00 57.19 88 GLY A CA 1
ATOM 727 C C . GLY A 1 88 ? -8.164 -13.117 14.380 1.00 57.19 88 GLY A C 1
ATOM 728 O O . GLY A 1 88 ? -7.125 -13.449 13.823 1.00 57.19 88 GLY A O 1
ATOM 729 N N . THR A 1 89 ? -9.359 -13.367 13.855 1.00 62.28 89 THR A N 1
ATOM 730 C CA . THR A 1 89 ? -9.559 -14.046 12.563 1.00 62.28 89 THR A CA 1
ATOM 731 C C . THR A 1 89 ? -9.248 -13.155 11.361 1.00 62.28 89 THR A C 1
ATOM 733 O O . THR A 1 89 ? -9.001 -13.648 10.267 1.00 62.28 89 THR A O 1
ATOM 736 N N . GLU A 1 90 ? -9.275 -11.838 11.535 1.00 71.12 90 GLU A N 1
ATOM 737 C CA . GLU A 1 90 ? -9.345 -10.877 10.434 1.00 71.12 90 GLU A CA 1
ATOM 738 C C . GLU A 1 90 ? -7.996 -10.602 9.793 1.00 71.12 90 GLU A C 1
ATOM 740 O O . GLU A 1 90 ? -7.882 -10.509 8.574 1.00 71.12 90 GLU A O 1
ATOM 745 N N . TYR A 1 91 ? -6.963 -10.485 10.620 1.00 77.50 91 TYR A N 1
ATOM 746 C CA . TYR A 1 91 ? -5.617 -10.209 10.144 1.00 77.50 91 TYR A CA 1
ATOM 747 C C . TYR A 1 91 ? -5.057 -11.415 9.380 1.00 77.50 91 TYR A C 1
ATOM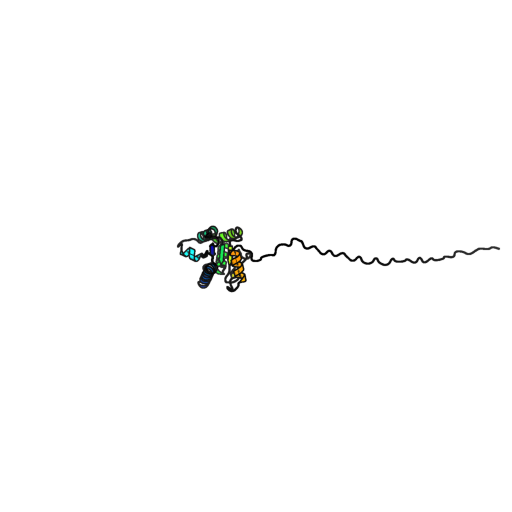 749 O O . TYR A 1 91 ? -4.457 -11.261 8.319 1.00 77.50 91 TYR A O 1
ATOM 757 N N . SER A 1 92 ? -5.368 -12.627 9.850 1.00 79.06 92 SER A N 1
ATOM 758 C CA . SER A 1 92 ? -5.066 -13.873 9.145 1.00 79.06 92 SER A CA 1
ATOM 759 C C . SER A 1 92 ? -5.714 -13.945 7.762 1.00 79.06 92 SER A C 1
ATOM 761 O O . SER A 1 92 ? -5.109 -14.515 6.861 1.00 79.06 92 SER A O 1
ATOM 763 N N . MET A 1 93 ? -6.895 -13.345 7.551 1.00 82.44 93 MET A N 1
ATOM 764 C CA . MET A 1 93 ? -7.495 -13.295 6.211 1.00 82.44 93 MET A CA 1
ATOM 765 C C . MET A 1 93 ? -6.616 -12.501 5.242 1.00 82.44 93 MET A C 1
ATOM 767 O O . MET A 1 93 ? -6.370 -12.984 4.145 1.00 82.44 93 MET A O 1
ATOM 771 N N . ILE A 1 94 ? -6.089 -11.334 5.643 1.00 86.56 94 ILE A N 1
ATOM 772 C CA . ILE A 1 94 ? -5.153 -10.568 4.799 1.00 86.56 94 ILE A CA 1
ATOM 773 C C . ILE A 1 94 ? -3.909 -11.399 4.501 1.00 86.56 94 ILE A C 1
ATOM 775 O O . ILE A 1 94 ? -3.506 -11.476 3.347 1.00 86.56 94 ILE A O 1
ATOM 779 N N . ILE A 1 95 ? -3.301 -11.996 5.533 1.00 87.12 95 ILE A N 1
ATOM 780 C CA . ILE A 1 95 ? -2.058 -12.766 5.386 1.00 87.12 95 ILE A CA 1
ATOM 781 C C . ILE A 1 95 ? -2.247 -13.968 4.453 1.00 87.12 95 ILE A C 1
ATOM 783 O O . ILE A 1 95 ? -1.371 -14.253 3.645 1.00 87.12 95 ILE A O 1
ATOM 787 N N . ASN A 1 96 ? -3.396 -14.638 4.509 1.00 87.38 96 ASN A N 1
ATOM 788 C CA . ASN A 1 96 ? -3.677 -15.761 3.619 1.00 87.38 96 ASN A CA 1
ATOM 789 C C . ASN A 1 96 ? -3.997 -15.300 2.185 1.00 87.38 96 ASN A C 1
ATOM 791 O O . ASN A 1 96 ? -3.583 -15.936 1.215 1.00 87.38 96 ASN A O 1
ATOM 795 N N . ASP A 1 97 ? -4.726 -14.191 2.032 1.00 90.31 97 ASP A N 1
ATOM 796 C CA . ASP A 1 97 ? -5.141 -13.698 0.715 1.00 90.31 97 ASP A CA 1
ATOM 797 C C . ASP A 1 97 ? -3.976 -13.059 -0.055 1.00 90.31 97 ASP A C 1
ATOM 799 O O . ASP A 1 97 ? -3.846 -13.261 -1.261 1.00 90.31 97 ASP A O 1
ATOM 803 N N . ILE A 1 98 ? -3.061 -12.363 0.634 1.00 92.19 98 ILE A N 1
ATOM 804 C CA . ILE A 1 98 ? -1.891 -11.731 0.001 1.00 92.19 98 ILE A CA 1
ATOM 805 C C . ILE A 1 98 ? -0.945 -12.742 -0.652 1.00 92.19 98 ILE A C 1
ATOM 807 O O . ILE A 1 98 ? -0.318 -12.422 -1.661 1.00 92.19 98 ILE A O 1
ATOM 811 N N . ASP A 1 99 ? -0.864 -13.962 -0.121 1.00 90.12 99 ASP A N 1
ATOM 812 C CA . ASP A 1 99 ? -0.078 -15.041 -0.727 1.00 90.12 99 ASP A CA 1
ATOM 813 C C . ASP A 1 99 ? -0.771 -15.662 -1.941 1.00 90.12 99 ASP A C 1
ATOM 815 O O . ASP A 1 99 ? -0.108 -16.173 -2.843 1.00 90.12 99 ASP A O 1
ATOM 819 N N . THR A 1 100 ? -2.099 -15.565 -2.002 1.00 93.19 100 THR A N 1
ATOM 820 C CA . THR A 1 100 ? -2.896 -16.035 -3.140 1.00 93.19 100 THR A CA 1
ATOM 821 C C . THR A 1 100 ? -2.901 -15.012 -4.282 1.00 93.19 100 THR A C 1
ATOM 823 O O . THR A 1 100 ? -2.854 -15.388 -5.454 1.00 93.19 100 THR A O 1
ATOM 826 N N . TYR A 1 101 ? -2.912 -13.714 -3.957 1.00 93.31 101 TYR A N 1
ATOM 827 C CA . TYR A 1 101 ? -3.014 -12.612 -4.918 1.00 93.31 101 TYR A CA 1
ATOM 828 C C . TYR A 1 101 ? -1.822 -11.640 -4.806 1.00 93.31 101 TYR A C 1
ATOM 830 O O . TYR A 1 101 ? -1.965 -10.528 -4.285 1.00 93.31 101 TYR A O 1
ATOM 838 N N . PRO A 1 102 ? -0.643 -12.000 -5.352 1.00 88.62 102 PRO A N 1
ATOM 839 C CA . PRO A 1 102 ? 0.612 -11.275 -5.116 1.00 88.62 102 PRO A CA 1
ATOM 840 C C . PRO A 1 102 ? 0.625 -9.828 -5.636 1.00 88.62 102 PRO A C 1
ATOM 842 O O . PRO A 1 102 ? 1.374 -9.001 -5.123 1.00 88.62 102 PRO A O 1
ATOM 845 N N . ASN A 1 103 ? -0.218 -9.499 -6.620 1.00 93.19 103 ASN A N 1
ATOM 846 C CA . ASN A 1 103 ? -0.303 -8.153 -7.200 1.00 93.19 103 ASN A CA 1
ATOM 847 C C . ASN A 1 103 ? -1.445 -7.306 -6.611 1.00 93.19 103 ASN A C 1
ATOM 849 O O . ASN A 1 103 ? -1.599 -6.141 -6.977 1.00 93.19 103 ASN A O 1
ATOM 853 N N . LYS A 1 104 ? -2.278 -7.867 -5.726 1.00 95.12 104 LYS A N 1
ATOM 854 C CA . LYS A 1 104 ? -3.464 -7.177 -5.196 1.00 95.12 104 LYS A CA 1
ATOM 855 C C . LYS A 1 104 ? -3.123 -6.222 -4.057 1.00 95.12 104 LYS A C 1
ATOM 857 O O . LYS A 1 104 ? -3.667 -5.121 -3.987 1.00 95.12 104 LYS A O 1
ATOM 862 N N . TYR A 1 105 ? -2.235 -6.647 -3.167 1.00 96.25 105 TYR A N 1
ATOM 863 C CA . TYR A 1 105 ? -1.925 -5.931 -1.937 1.00 96.25 105 TYR A CA 1
ATOM 864 C C . TYR A 1 105 ? -0.651 -5.108 -2.069 1.00 96.25 105 TYR A C 1
ATOM 866 O O . TYR A 1 105 ? 0.388 -5.607 -2.496 1.00 96.25 105 TYR A O 1
ATOM 874 N N . ILE A 1 106 ? -0.719 -3.849 -1.648 1.00 97.88 106 ILE A N 1
ATOM 875 C CA . ILE A 1 106 ? 0.410 -2.924 -1.672 1.00 97.88 106 ILE A CA 1
ATOM 876 C C . ILE A 1 106 ? 0.617 -2.385 -0.261 1.00 97.88 106 ILE A C 1
ATOM 878 O O . ILE A 1 106 ? -0.254 -1.722 0.302 1.00 97.88 106 ILE A O 1
ATOM 882 N N . LEU A 1 107 ? 1.783 -2.670 0.313 1.00 97.81 107 LEU A N 1
ATOM 883 C CA . LEU A 1 107 ? 2.165 -2.166 1.626 1.00 97.81 107 LEU A CA 1
ATOM 884 C C . LEU A 1 107 ? 2.752 -0.761 1.481 1.00 97.81 107 LEU A C 1
ATOM 886 O O . LEU A 1 107 ? 3.674 -0.545 0.692 1.00 97.81 107 LEU A O 1
ATOM 890 N N . VAL A 1 108 ? 2.225 0.186 2.249 1.00 98.31 108 VAL A N 1
ATOM 891 C CA . VAL A 1 108 ? 2.656 1.590 2.261 1.00 98.31 108 VAL A CA 1
ATOM 892 C C . VAL A 1 108 ? 2.956 2.004 3.696 1.00 98.31 108 VAL A C 1
ATOM 894 O O . VAL A 1 108 ? 2.278 1.569 4.618 1.00 98.31 108 VAL A O 1
ATOM 897 N N . SER A 1 109 ? 3.938 2.875 3.903 1.00 97.62 109 SER A N 1
ATOM 898 C CA . SER A 1 109 ? 4.195 3.500 5.204 1.00 97.62 109 SER A CA 1
ATOM 899 C C . SER A 1 109 ? 4.449 4.996 5.058 1.00 97.62 109 SER A C 1
ATOM 901 O O . SER A 1 109 ? 5.152 5.418 4.145 1.00 97.62 109 SER A O 1
ATOM 903 N N . PHE A 1 110 ? 3.928 5.794 5.994 1.00 97.25 110 PHE A N 1
ATOM 904 C CA . PHE A 1 110 ? 4.245 7.226 6.124 1.00 97.25 110 PHE A CA 1
ATOM 905 C C . PHE A 1 110 ? 5.344 7.506 7.158 1.00 97.25 110 PHE A C 1
ATOM 907 O O . PHE A 1 110 ? 5.654 8.662 7.436 1.00 97.25 110 PHE A O 1
ATOM 914 N N . SER A 1 111 ? 5.905 6.461 7.764 1.00 94.69 111 SER A N 1
ATOM 915 C CA . SER A 1 111 ? 6.864 6.556 8.873 1.00 94.69 111 SER A CA 1
ATOM 916 C C . SER A 1 111 ? 8.142 5.758 8.607 1.00 94.69 111 SER A C 1
ATOM 918 O O . SER A 1 111 ? 8.932 5.537 9.518 1.00 94.69 111 SER A O 1
ATOM 920 N N . GLY A 1 112 ? 8.358 5.326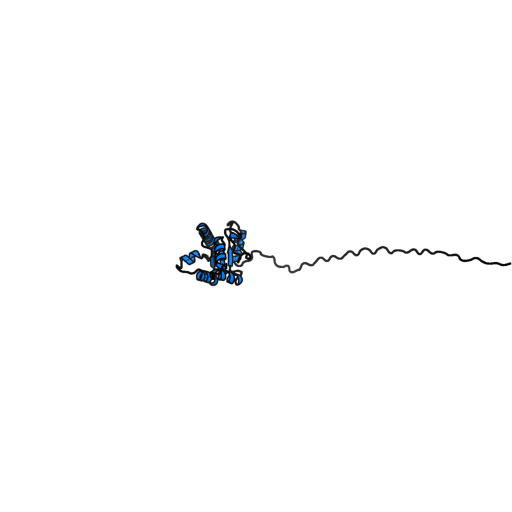 7.363 1.00 94.56 112 GLY A N 1
ATOM 921 C CA . GLY A 1 112 ? 9.515 4.531 6.972 1.00 94.56 112 GLY A CA 1
ATOM 922 C C . GLY A 1 112 ? 9.285 3.028 7.099 1.00 94.56 112 GLY A C 1
ATOM 923 O O . GLY A 1 112 ? 8.165 2.555 7.299 1.00 94.56 112 GLY A O 1
ATOM 924 N N . ARG A 1 113 ? 10.368 2.261 6.971 1.00 95.38 113 ARG A N 1
ATOM 925 C CA . ARG A 1 113 ? 10.367 0.785 7.005 1.00 95.38 113 ARG A CA 1
ATOM 926 C C . ARG A 1 113 ? 10.976 0.223 8.297 1.00 95.38 113 ARG A C 1
ATOM 928 O O . ARG A 1 113 ? 11.534 -0.869 8.287 1.00 95.38 113 ARG A O 1
ATOM 935 N N . GLY A 1 114 ? 10.941 1.008 9.374 1.00 94.06 114 GLY A N 1
ATOM 936 C CA . GLY A 1 114 ? 11.494 0.620 10.669 1.00 94.06 114 GLY A CA 1
ATOM 937 C C . GLY A 1 114 ? 10.798 -0.612 11.242 1.00 94.06 114 GLY A C 1
ATOM 938 O O . GLY A 1 114 ? 9.623 -0.860 10.956 1.00 94.06 114 GLY A O 1
ATOM 939 N N . ASP A 1 115 ? 11.518 -1.376 12.068 1.00 92.50 115 ASP A N 1
ATOM 940 C CA . ASP A 1 115 ? 10.931 -2.535 12.742 1.00 92.50 115 ASP A CA 1
ATOM 941 C C . ASP A 1 115 ? 9.708 -2.113 13.560 1.00 92.50 115 ASP A C 1
ATOM 943 O O . ASP A 1 115 ? 8.695 -2.787 13.515 1.00 92.50 115 ASP A O 1
ATOM 947 N N . ASP A 1 116 ? 9.717 -0.955 14.214 1.00 94.00 116 ASP A N 1
ATOM 948 C CA . ASP A 1 116 ? 8.580 -0.421 14.971 1.00 94.00 116 ASP A CA 1
ATOM 949 C C . ASP A 1 116 ? 7.298 -0.219 14.138 1.00 94.00 116 ASP A C 1
ATOM 951 O O . ASP A 1 116 ? 6.209 -0.191 14.708 1.00 94.00 116 ASP A O 1
ATOM 955 N N . VAL A 1 117 ? 7.404 -0.145 12.808 1.00 95.56 117 VAL A N 1
ATOM 956 C CA . VAL A 1 117 ? 6.286 0.064 11.874 1.00 95.56 117 VAL A CA 1
ATOM 957 C C . VAL A 1 117 ? 5.829 -1.233 11.205 1.00 95.56 117 VAL A C 1
ATOM 959 O O . VAL A 1 117 ? 4.636 -1.403 10.939 1.00 95.56 117 VAL A O 1
ATOM 962 N N . VAL A 1 118 ? 6.758 -2.142 10.904 1.00 95.38 118 VAL A N 1
ATOM 963 C CA . VAL A 1 118 ? 6.506 -3.298 10.035 1.00 95.38 118 VAL A CA 1
ATOM 964 C C . VAL A 1 118 ? 6.224 -4.558 10.871 1.00 95.38 118 VAL A C 1
ATOM 966 O O . VAL A 1 118 ? 7.089 -5.005 11.624 1.00 95.38 118 VAL A O 1
ATOM 969 N N . PRO A 1 119 ? 5.027 -5.169 10.761 1.00 92.25 119 PRO A N 1
ATOM 970 C CA . PRO A 1 119 ? 4.748 -6.472 11.365 1.00 92.25 119 PRO A CA 1
ATOM 971 C C . PRO A 1 119 ? 5.666 -7.573 10.819 1.00 92.25 119 PRO A C 1
ATOM 973 O O . PRO A 1 119 ? 6.011 -7.559 9.636 1.00 92.25 119 PRO A O 1
ATOM 976 N N . LEU A 1 120 ? 5.985 -8.579 11.641 1.00 90.44 120 LEU A N 1
ATOM 977 C CA . LEU A 1 120 ? 6.849 -9.698 11.238 1.00 90.44 120 LEU A CA 1
ATOM 978 C C . LEU A 1 120 ? 6.300 -10.436 10.005 1.00 90.44 120 LEU A C 1
ATOM 980 O O . LEU A 1 120 ? 7.052 -10.763 9.090 1.00 90.44 120 LEU A O 1
ATOM 984 N N . SER A 1 121 ? 4.978 -10.608 9.942 1.00 89.06 121 SER A N 1
ATOM 985 C CA . SER A 1 121 ? 4.242 -11.196 8.814 1.00 89.06 121 SER A CA 1
ATOM 986 C C . SER A 1 121 ? 4.411 -10.455 7.473 1.00 89.06 121 SER A C 1
ATOM 988 O O . SER A 1 121 ? 4.111 -11.010 6.412 1.00 89.06 121 SER A O 1
ATOM 990 N N . PHE A 1 122 ? 4.936 -9.225 7.490 1.00 92.50 122 PHE A N 1
ATOM 991 C CA . PHE A 1 122 ? 5.229 -8.417 6.305 1.00 92.50 122 PHE A CA 1
ATOM 992 C C . PHE A 1 122 ? 6.716 -8.091 6.112 1.00 92.50 122 PHE A C 1
ATOM 994 O O . PHE A 1 122 ? 7.061 -7.454 5.119 1.00 92.50 122 PHE A O 1
ATOM 1001 N N . ALA A 1 123 ? 7.609 -8.546 6.996 1.00 89.81 123 ALA A N 1
ATOM 1002 C CA . ALA A 1 123 ? 9.024 -8.163 6.985 1.00 89.81 123 ALA A CA 1
ATOM 1003 C C . ALA A 1 123 ? 9.779 -8.549 5.696 1.00 89.81 123 ALA A C 1
ATOM 1005 O O . ALA A 1 123 ? 10.741 -7.884 5.320 1.00 89.81 123 ALA A O 1
ATOM 1006 N N . SER A 1 124 ? 9.347 -9.608 5.004 1.00 90.69 124 SER A N 1
ATOM 1007 C CA . SER A 1 124 ? 9.935 -10.070 3.738 1.00 90.69 124 SER A CA 1
ATOM 1008 C C . SER A 1 124 ? 9.254 -9.502 2.488 1.00 90.69 124 SER A C 1
ATOM 1010 O O . SER A 1 124 ? 9.622 -9.872 1.372 1.00 90.69 124 SER A O 1
ATOM 1012 N N . ARG A 1 125 ? 8.249 -8.633 2.645 1.00 93.38 125 ARG A N 1
ATOM 1013 C CA . ARG A 1 125 ? 7.470 -8.084 1.531 1.00 93.38 125 ARG A CA 1
ATOM 1014 C C . ARG A 1 125 ? 7.968 -6.701 1.134 1.00 93.38 125 ARG A C 1
ATOM 1016 O O . ARG A 1 125 ? 8.541 -5.964 1.930 1.00 93.38 125 ARG A O 1
ATOM 1023 N N . ASP A 1 126 ? 7.725 -6.349 -0.123 1.00 95.38 126 ASP A N 1
ATOM 1024 C CA . ASP A 1 126 ? 8.048 -5.022 -0.634 1.00 95.38 126 ASP A CA 1
ATOM 1025 C C . ASP A 1 126 ? 7.131 -3.957 -0.010 1.00 95.38 126 ASP A C 1
ATOM 1027 O O . ASP A 1 126 ? 5.912 -4.132 0.045 1.00 95.38 126 ASP A O 1
ATOM 1031 N N . ILE A 1 127 ? 7.720 -2.846 0.438 1.00 97.50 127 ILE A N 1
ATOM 1032 C CA . ILE A 1 127 ? 7.022 -1.745 1.112 1.00 97.50 127 ILE A CA 1
ATOM 1033 C C . ILE A 1 127 ? 7.353 -0.444 0.390 1.00 97.50 127 ILE A C 1
ATOM 1035 O O . ILE A 1 127 ? 8.523 -0.086 0.231 1.00 97.50 127 ILE A O 1
ATOM 1039 N N . ILE A 1 128 ? 6.321 0.298 -0.002 1.00 98.25 128 ILE A N 1
ATOM 1040 C CA . ILE A 1 128 ? 6.477 1.662 -0.499 1.00 98.25 128 ILE A CA 1
ATOM 1041 C C . ILE A 1 128 ? 6.643 2.605 0.695 1.00 98.25 128 ILE A C 1
ATOM 1043 O O . ILE A 1 128 ? 5.786 2.680 1.578 1.00 98.25 128 ILE A O 1
ATOM 1047 N N . ASP A 1 129 ? 7.761 3.323 0.722 1.00 97.88 129 ASP A N 1
ATOM 1048 C CA . ASP A 1 129 ? 8.087 4.279 1.777 1.00 97.88 129 ASP A CA 1
ATOM 1049 C C . ASP A 1 129 ? 7.714 5.698 1.340 1.00 97.88 129 ASP A C 1
ATOM 1051 O O . ASP A 1 129 ? 8.411 6.335 0.553 1.00 97.88 129 ASP A O 1
ATOM 1055 N N . LEU A 1 130 ? 6.601 6.193 1.874 1.00 97.50 130 LEU A N 1
ATOM 1056 C CA . LEU A 1 130 ? 6.099 7.548 1.669 1.00 97.50 130 LEU A CA 1
ATOM 1057 C C . LEU A 1 130 ? 6.336 8.438 2.901 1.00 97.50 130 LEU A C 1
ATOM 1059 O O . LEU A 1 130 ? 5.619 9.417 3.097 1.00 97.50 130 LEU A O 1
ATOM 1063 N N . SER A 1 131 ? 7.340 8.139 3.736 1.00 95.81 131 SER A N 1
ATOM 1064 C CA . SER A 1 131 ? 7.765 9.050 4.817 1.00 95.81 131 SER A CA 1
ATOM 1065 C C . SER A 1 131 ? 8.226 10.413 4.299 1.00 95.81 131 SER A C 1
ATOM 1067 O O . SER A 1 131 ? 8.034 11.433 4.960 1.00 95.81 131 SER A O 1
ATOM 1069 N N . ASN A 1 132 ? 8.765 10.443 3.080 1.00 94.69 132 ASN A N 1
ATOM 1070 C CA . ASN A 1 132 ? 8.974 11.655 2.305 1.00 94.69 132 ASN A CA 1
ATOM 1071 C C . ASN A 1 132 ? 7.992 11.692 1.125 1.00 94.69 132 ASN A C 1
ATOM 1073 O O . ASN A 1 132 ? 8.234 11.074 0.089 1.00 94.69 132 ASN A O 1
ATOM 1077 N N . PHE A 1 133 ? 6.910 12.464 1.256 1.00 90.00 133 PHE A N 1
ATOM 1078 C CA . PHE A 1 133 ? 5.899 12.628 0.204 1.00 90.00 133 PHE A CA 1
ATOM 1079 C C . PHE A 1 133 ? 6.444 13.253 -1.094 1.00 90.00 133 PHE A C 1
ATOM 1081 O O . PHE A 1 133 ? 5.804 13.113 -2.132 1.00 90.00 133 PHE A O 1
ATOM 1088 N N . GLY A 1 134 ? 7.615 13.899 -1.074 1.00 92.25 134 GLY A N 1
ATOM 1089 C CA . GLY A 1 134 ? 8.299 14.390 -2.276 1.00 92.25 134 GLY A CA 1
ATOM 1090 C C . GLY A 1 134 ? 9.119 13.325 -3.014 1.00 92.25 134 GLY A C 1
ATOM 1091 O O . GLY A 1 134 ? 9.760 13.631 -4.015 1.00 92.25 134 GLY A O 1
ATOM 1092 N N . ASN A 1 135 ? 9.149 12.080 -2.531 1.00 94.69 135 ASN A N 1
ATOM 1093 C CA . ASN A 1 135 ? 9.916 11.007 -3.155 1.00 94.69 135 ASN A CA 1
ATOM 1094 C C . ASN A 1 135 ? 9.207 10.470 -4.409 1.00 94.69 135 ASN A C 1
ATOM 1096 O O . ASN A 1 135 ? 8.454 9.497 -4.362 1.00 94.69 135 ASN A O 1
ATOM 1100 N N . GLU A 1 136 ? 9.482 11.097 -5.552 1.00 95.19 136 GLU A N 1
ATOM 1101 C CA . GLU A 1 136 ? 8.904 10.731 -6.851 1.00 95.19 136 GLU A CA 1
ATOM 1102 C C . GLU A 1 136 ? 9.152 9.268 -7.234 1.00 95.19 136 GLU A C 1
ATOM 1104 O O . GLU A 1 136 ? 8.306 8.647 -7.873 1.00 95.19 136 GLU A O 1
ATOM 1109 N N . ARG A 1 137 ? 10.281 8.681 -6.811 1.00 96.56 137 ARG A N 1
ATOM 1110 C CA . ARG A 1 137 ? 10.594 7.274 -7.091 1.00 96.56 137 ARG A CA 1
ATOM 1111 C C . ARG A 1 137 ? 9.605 6.342 -6.400 1.00 96.56 137 ARG A C 1
ATOM 1113 O O . ARG A 1 137 ? 9.096 5.427 -7.039 1.00 96.56 137 ARG A O 1
ATOM 1120 N N . GLU A 1 138 ? 9.337 6.557 -5.116 1.00 97.62 138 GLU A N 1
ATOM 1121 C CA . GLU A 1 138 ? 8.399 5.721 -4.354 1.00 97.62 138 GLU A CA 1
ATOM 1122 C C . GLU A 1 138 ? 6.960 5.920 -4.841 1.00 97.62 138 GLU A C 1
ATOM 1124 O O . GLU A 1 138 ? 6.221 4.946 -4.982 1.00 97.62 138 GLU A O 1
ATOM 1129 N N . TRP A 1 139 ? 6.596 7.146 -5.228 1.00 96.81 139 TRP A N 1
ATOM 1130 C CA . TRP A 1 139 ? 5.329 7.405 -5.911 1.00 96.81 139 TRP A CA 1
ATOM 1131 C C . TRP A 1 139 ? 5.214 6.669 -7.241 1.00 96.81 139 TRP A C 1
ATOM 1133 O O . TRP A 1 139 ? 4.210 6.004 -7.475 1.00 96.81 139 TRP A O 1
ATOM 1143 N N . ASN A 1 140 ? 6.234 6.731 -8.097 1.00 96.56 140 ASN A N 1
ATOM 1144 C CA . ASN A 1 140 ? 6.215 6.027 -9.376 1.00 96.56 140 ASN A CA 1
ATOM 1145 C C . ASN A 1 140 ? 6.088 4.508 -9.173 1.00 96.56 140 ASN A C 1
ATOM 1147 O O . ASN A 1 140 ? 5.319 3.849 -9.866 1.00 96.56 140 ASN A O 1
ATOM 1151 N N . ARG A 1 141 ? 6.767 3.955 -8.158 1.00 97.69 141 ARG A N 1
ATOM 1152 C CA . ARG A 1 141 ? 6.618 2.544 -7.765 1.00 97.69 141 ARG A CA 1
ATOM 1153 C C . ARG A 1 141 ? 5.194 2.209 -7.320 1.00 97.69 141 ARG A C 1
ATOM 1155 O O . ARG A 1 141 ? 4.684 1.161 -7.707 1.00 97.69 141 ARG A O 1
ATOM 1162 N N . LEU A 1 142 ? 4.553 3.067 -6.522 1.00 97.75 142 LEU A N 1
ATOM 1163 C CA . LEU A 1 142 ? 3.158 2.876 -6.117 1.00 97.75 142 LEU A CA 1
ATOM 1164 C C . LEU A 1 142 ? 2.223 2.875 -7.332 1.00 97.75 142 LEU A C 1
ATOM 1166 O O . LEU A 1 142 ? 1.429 1.952 -7.478 1.00 97.75 142 LEU A O 1
ATOM 1170 N N . ILE A 1 143 ? 2.347 3.869 -8.213 1.00 96.62 143 ILE A N 1
ATOM 1171 C CA . ILE A 1 143 ? 1.520 3.992 -9.422 1.00 96.62 143 ILE A CA 1
ATOM 1172 C C . ILE A 1 143 ? 1.703 2.778 -10.339 1.00 96.62 143 ILE A C 1
ATOM 1174 O O . ILE A 1 143 ? 0.717 2.201 -10.788 1.00 96.62 143 ILE A O 1
ATOM 1178 N N . ALA A 1 144 ? 2.941 2.327 -10.548 1.00 96.31 144 ALA A N 1
ATOM 1179 C CA . ALA A 1 144 ? 3.221 1.138 -11.346 1.00 96.31 144 ALA A CA 1
ATOM 1180 C C . ALA A 1 144 ? 2.556 -0.125 -10.772 1.00 96.31 144 ALA A C 1
ATOM 1182 O O . ALA A 1 144 ? 1.921 -0.880 -11.504 1.00 96.31 144 ALA A O 1
ATOM 1183 N N . LYS A 1 145 ? 2.616 -0.320 -9.447 1.00 96.44 145 LYS A N 1
ATOM 1184 C CA . LYS A 1 145 ? 1.937 -1.439 -8.770 1.00 96.44 145 LYS A CA 1
ATOM 1185 C C . LYS A 1 145 ? 0.413 -1.338 -8.842 1.00 96.44 145 LYS A C 1
ATOM 1187 O O . LYS A 1 145 ? -0.258 -2.359 -8.981 1.00 96.44 145 LYS A O 1
ATOM 1192 N N . LEU A 1 146 ? -0.140 -0.130 -8.735 1.00 96.25 146 LEU A N 1
ATOM 1193 C CA . LEU A 1 146 ? -1.580 0.107 -8.858 1.00 96.25 146 LEU A CA 1
ATOM 1194 C C . LEU A 1 146 ? -2.097 -0.173 -10.270 1.00 96.25 146 LEU A C 1
ATOM 1196 O O . LEU A 1 146 ? -3.224 -0.639 -10.405 1.00 96.25 146 LEU A O 1
ATOM 1200 N N . ASN A 1 147 ? -1.269 0.055 -11.288 1.00 94.62 147 ASN A N 1
ATOM 1201 C CA . ASN A 1 147 ? -1.633 -0.130 -12.690 1.00 94.62 147 ASN A CA 1
ATOM 1202 C C . ASN A 1 147 ? -1.224 -1.497 -13.268 1.00 94.62 147 ASN A C 1
ATOM 1204 O O . ASN A 1 147 ? -1.537 -1.766 -14.423 1.00 94.62 147 ASN A O 1
ATOM 1208 N N . ASP A 1 148 ? -0.519 -2.338 -12.502 1.00 94.44 148 ASP A N 1
ATOM 1209 C CA . ASP A 1 148 ? 0.102 -3.581 -12.993 1.00 94.44 148 ASP A CA 1
ATOM 1210 C C . ASP A 1 148 ? 1.035 -3.355 -14.197 1.00 94.44 148 ASP A C 1
ATOM 1212 O O . ASP A 1 148 ? 1.047 -4.125 -15.156 1.00 94.44 148 ASP A O 1
ATOM 1216 N N . THR A 1 149 ? 1.824 -2.280 -14.148 1.00 93.31 149 THR A N 1
ATOM 1217 C CA . THR A 1 149 ? 2.760 -1.905 -15.217 1.00 93.31 149 THR A CA 1
ATOM 1218 C C . THR A 1 149 ? 4.211 -2.049 -14.780 1.00 93.31 149 THR A C 1
ATOM 1220 O O . THR A 1 149 ? 4.557 -1.757 -13.632 1.00 93.31 149 THR A O 1
ATOM 1223 N N . ASP A 1 150 ? 5.078 -2.408 -15.723 1.00 91.81 150 ASP A N 1
ATOM 1224 C CA . ASP A 1 150 ? 6.519 -2.439 -15.504 1.00 91.81 150 ASP A CA 1
ATOM 1225 C C . ASP A 1 150 ? 7.105 -1.028 -15.353 1.00 91.81 150 ASP A C 1
ATOM 1227 O O . ASP A 1 150 ? 6.620 -0.051 -15.921 1.00 91.81 150 ASP A O 1
ATOM 1231 N N . LEU A 1 151 ? 8.180 -0.925 -14.570 1.00 91.94 151 LEU A N 1
ATOM 1232 C CA . LEU A 1 151 ? 8.947 0.318 -14.405 1.00 91.94 151 LEU A CA 1
ATOM 1233 C C . LEU A 1 151 ? 10.097 0.452 -15.407 1.00 91.94 151 LEU A C 1
ATOM 1235 O O . LEU A 1 151 ? 10.702 1.520 -15.501 1.00 91.94 151 LEU A O 1
ATOM 1239 N N . PHE A 1 152 ? 10.449 -0.637 -16.088 1.00 90.31 152 PHE A N 1
ATOM 1240 C CA . PHE A 1 152 ? 11.631 -0.717 -16.931 1.00 90.31 152 PHE A CA 1
ATOM 1241 C C . PHE A 1 152 ? 11.257 -1.283 -18.292 1.00 90.31 152 PHE A C 1
ATOM 1243 O O . PHE A 1 152 ? 10.822 -2.427 -18.390 1.00 90.31 152 PHE A O 1
ATOM 1250 N N . ASP A 1 153 ? 11.519 -0.503 -19.334 1.00 89.75 153 ASP A N 1
ATOM 1251 C CA . ASP A 1 153 ? 11.439 -0.965 -20.711 1.00 89.75 153 ASP A CA 1
ATOM 1252 C C . ASP A 1 153 ? 12.817 -1.444 -21.165 1.00 89.75 153 ASP A C 1
ATOM 1254 O O . ASP A 1 153 ? 13.784 -0.679 -21.229 1.00 89.75 153 ASP A O 1
ATOM 1258 N N . PHE A 1 154 ? 12.916 -2.731 -21.488 1.00 90.56 154 PHE A N 1
ATOM 1259 C CA . PHE A 1 154 ? 14.126 -3.293 -22.073 1.00 90.56 154 PHE A CA 1
ATOM 1260 C C . PHE A 1 154 ? 14.078 -3.181 -23.595 1.00 90.56 154 PHE A C 1
ATOM 1262 O O . PHE A 1 154 ? 13.045 -3.398 -24.232 1.00 90.56 154 PHE A O 1
ATOM 1269 N N . VAL A 1 155 ? 15.227 -2.880 -24.201 1.00 93.31 155 VAL A N 1
ATOM 1270 C CA . VAL A 1 155 ? 15.382 -2.993 -25.655 1.00 93.31 155 VAL A CA 1
ATOM 1271 C C . VAL A 1 155 ? 15.112 -4.426 -26.106 1.00 93.31 155 VAL A C 1
ATOM 1273 O O . VAL A 1 155 ? 15.311 -5.385 -25.355 1.00 93.31 155 VAL A O 1
ATOM 1276 N N . LYS A 1 156 ? 14.684 -4.579 -27.362 1.00 92.81 156 LYS A N 1
ATOM 1277 C CA . LYS A 1 156 ? 14.476 -5.903 -27.950 1.00 92.81 156 LYS A CA 1
ATOM 1278 C C . LYS A 1 156 ? 15.758 -6.727 -27.860 1.00 92.81 156 LYS A C 1
ATOM 1280 O O . 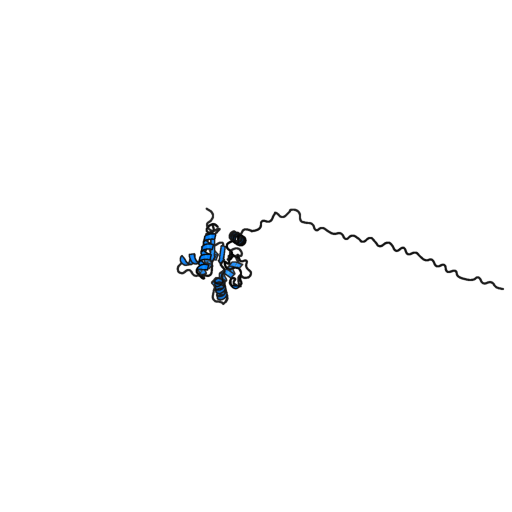LYS A 1 156 ? 16.854 -6.221 -28.105 1.00 92.81 156 LYS A O 1
ATOM 1285 N N . VAL A 1 157 ? 15.592 -8.008 -27.544 1.00 92.81 157 VAL A N 1
ATOM 1286 C CA . VAL A 1 157 ? 16.688 -8.977 -27.560 1.00 92.81 157 VAL A CA 1
ATOM 1287 C C . VAL A 1 157 ? 17.289 -9.006 -28.966 1.00 92.81 157 VAL A C 1
ATOM 1289 O O . VAL A 1 157 ? 16.559 -9.127 -29.949 1.00 92.81 157 VAL A O 1
ATOM 1292 N N . ALA A 1 158 ? 18.612 -8.860 -29.054 1.00 93.50 158 ALA A N 1
ATOM 1293 C CA . ALA A 1 158 ? 19.322 -8.910 -30.325 1.00 93.50 158 ALA A CA 1
ATOM 1294 C C . ALA A 1 158 ? 19.158 -10.286 -30.993 1.00 93.50 158 ALA A C 1
ATOM 1296 O O . ALA A 1 158 ? 19.146 -11.314 -30.316 1.00 93.50 158 ALA A O 1
ATOM 1297 N N . GLU A 1 159 ? 19.082 -10.311 -32.326 1.00 93.69 159 GLU A N 1
ATOM 1298 C CA . GLU A 1 159 ? 18.956 -11.561 -33.093 1.00 93.69 159 GLU A CA 1
ATOM 1299 C C . GLU A 1 159 ? 20.208 -12.445 -32.984 1.00 93.69 159 GLU A C 1
ATOM 1301 O O . GLU A 1 159 ? 20.125 -13.670 -33.066 1.00 93.69 159 GLU A O 1
ATOM 1306 N N . VAL A 1 160 ? 21.373 -11.828 -32.763 1.00 92.88 160 VAL A N 1
ATOM 1307 C CA . VAL A 1 160 ? 22.664 -12.514 -32.669 1.00 92.88 160 VAL A CA 1
ATOM 1308 C C . VAL A 1 160 ? 23.105 -12.602 -31.212 1.00 92.88 160 VAL A C 1
ATOM 1310 O O . VAL A 1 160 ? 23.119 -11.609 -30.483 1.00 92.88 160 VAL A O 1
ATOM 1313 N N . ARG A 1 161 ? 23.497 -13.807 -30.788 1.00 92.94 161 ARG A N 1
ATOM 1314 C CA . ARG A 1 161 ? 24.052 -14.047 -29.451 1.00 92.94 161 ARG A CA 1
ATOM 1315 C C . ARG A 1 161 ? 25.523 -13.653 -29.401 1.00 92.94 161 ARG A C 1
ATOM 1317 O O . ARG A 1 161 ? 26.262 -13.887 -30.351 1.00 92.94 161 ARG A O 1
ATOM 1324 N N . ALA A 1 162 ? 25.952 -13.114 -28.263 1.00 92.06 162 ALA A N 1
ATOM 1325 C CA . ALA A 1 162 ? 27.366 -12.882 -28.009 1.00 92.06 162 ALA A CA 1
ATOM 1326 C C . ALA A 1 162 ? 28.132 -14.216 -28.024 1.00 92.06 162 ALA A C 1
ATOM 1328 O O . ALA A 1 162 ? 27.738 -15.174 -27.354 1.00 92.06 162 ALA A O 1
ATOM 1329 N N . GLU A 1 163 ? 29.230 -14.270 -28.775 1.00 90.12 163 GLU A N 1
ATOM 1330 C CA . GLU A 1 163 ? 30.133 -15.417 -28.799 1.00 90.12 163 GLU A CA 1
ATOM 1331 C C . GLU A 1 163 ? 31.294 -15.204 -27.826 1.00 90.12 163 GLU A C 1
ATOM 1333 O O . GLU A 1 163 ? 31.829 -14.102 -27.688 1.00 90.12 163 GLU A O 1
ATOM 1338 N N . ALA A 1 164 ? 31.704 -16.273 -27.144 1.00 90.50 164 ALA A N 1
ATOM 1339 C CA . ALA A 1 164 ? 32.874 -16.224 -26.282 1.00 90.50 164 ALA A CA 1
ATOM 1340 C C . ALA A 1 164 ? 34.148 -16.082 -27.127 1.00 90.50 164 ALA A C 1
ATOM 1342 O O . ALA A 1 164 ? 34.400 -16.885 -28.029 1.00 90.50 164 ALA A O 1
ATOM 1343 N N . ILE A 1 165 ? 34.992 -15.107 -26.787 1.00 88.69 165 ILE A N 1
ATOM 1344 C CA . ILE A 1 165 ? 36.323 -14.979 -27.383 1.00 88.69 165 ILE A CA 1
ATOM 1345 C C . ILE A 1 165 ? 37.176 -16.148 -26.881 1.00 88.69 165 ILE A C 1
ATOM 1347 O O . ILE A 1 165 ? 37.553 -16.206 -25.710 1.00 88.69 165 ILE A O 1
ATOM 1351 N N . LYS A 1 166 ? 37.480 -17.097 -27.769 1.00 87.62 166 LYS A N 1
ATOM 1352 C CA . LYS A 1 166 ? 38.366 -18.224 -27.460 1.00 87.6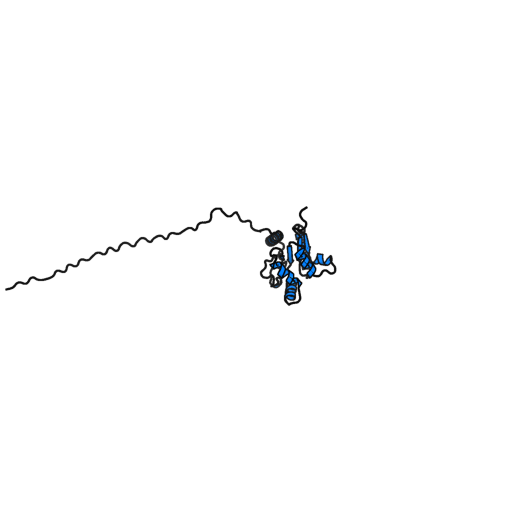2 166 LYS A CA 1
ATOM 1353 C C . LYS A 1 166 ? 39.817 -17.748 -27.493 1.00 87.62 166 LYS A C 1
ATOM 1355 O O . LYS A 1 166 ? 40.275 -17.237 -28.511 1.00 87.62 166 LYS A O 1
ATOM 1360 N N . GLN A 1 167 ? 40.548 -17.944 -26.399 1.00 84.38 167 GLN A N 1
ATOM 1361 C CA . GLN A 1 167 ? 41.998 -17.758 -26.381 1.00 84.38 167 GLN A CA 1
ATOM 1362 C C . GLN A 1 167 ? 42.679 -19.075 -26.753 1.00 84.38 167 GLN A C 1
ATOM 1364 O O . GLN A 1 167 ? 42.428 -20.104 -26.125 1.00 84.38 167 GLN A O 1
ATOM 1369 N N . THR A 1 168 ? 43.556 -19.043 -27.755 1.00 80.50 168 THR A N 1
ATOM 1370 C CA . THR A 1 168 ? 44.435 -20.174 -28.070 1.00 80.50 168 THR A CA 1
ATOM 1371 C C . THR A 1 168 ? 45.765 -19.968 -27.345 1.00 80.50 168 THR A C 1
ATOM 1373 O O . THR A 1 168 ? 46.387 -18.922 -27.545 1.00 80.50 168 THR A O 1
ATOM 1376 N N . PRO A 1 169 ? 46.235 -20.923 -26.520 1.00 80.75 169 PRO A N 1
ATOM 1377 C CA . PRO A 1 169 ? 47.550 -20.830 -25.897 1.00 80.75 169 PRO A CA 1
ATOM 1378 C C . PRO A 1 169 ? 48.643 -20.703 -26.963 1.00 80.75 169 PRO A C 1
ATOM 1380 O O . PRO A 1 169 ? 48.668 -21.477 -27.923 1.00 80.75 169 PRO A O 1
ATOM 1383 N N . VAL A 1 170 ? 49.568 -19.757 -26.790 1.00 79.88 170 VAL A N 1
ATOM 1384 C CA . VAL A 1 170 ? 50.783 -19.706 -27.611 1.00 79.88 170 VAL A CA 1
ATOM 1385 C C . VAL A 1 170 ? 51.611 -20.941 -27.263 1.00 79.88 170 VAL A C 1
ATOM 1387 O O . VAL A 1 170 ? 52.072 -21.082 -26.130 1.00 79.88 170 VAL A O 1
ATOM 1390 N N . LEU A 1 171 ? 51.779 -21.855 -28.220 1.00 70.69 171 LEU A N 1
ATOM 1391 C CA . LEU A 1 171 ? 52.698 -22.979 -28.065 1.00 70.69 171 LEU A CA 1
ATOM 1392 C C . LEU A 1 171 ? 54.102 -22.409 -27.841 1.00 70.69 171 LEU A C 1
ATOM 1394 O O . LEU A 1 171 ? 54.616 -21.679 -28.690 1.00 70.69 171 LEU A O 1
ATOM 1398 N N . ALA A 1 172 ? 54.711 -22.724 -26.695 1.00 76.06 172 ALA A N 1
ATOM 1399 C CA . ALA A 1 172 ? 56.099 -22.367 -26.440 1.00 76.06 172 ALA A CA 1
ATOM 1400 C C . ALA A 1 172 ? 56.980 -22.918 -27.580 1.00 76.06 172 ALA A C 1
ATOM 1402 O O . ALA A 1 172 ? 56.745 -24.048 -28.031 1.00 76.06 172 ALA A O 1
ATOM 1403 N N . PRO A 1 173 ? 57.977 -22.156 -28.070 1.00 68.31 173 PRO A N 1
ATOM 1404 C CA . PRO A 1 173 ? 58.899 -22.673 -29.069 1.00 68.31 173 PRO A CA 1
ATOM 1405 C C . PRO A 1 173 ? 59.547 -23.950 -28.529 1.00 68.31 173 PRO A C 1
ATOM 1407 O O . PRO A 1 173 ? 59.981 -23.995 -27.375 1.00 68.31 173 PRO A O 1
ATOM 1410 N N . LYS A 1 174 ? 59.581 -25.003 -29.357 1.00 63.12 174 LYS A N 1
ATOM 1411 C CA . LYS A 1 174 ? 60.277 -26.248 -29.018 1.00 63.12 174 LYS A CA 1
ATOM 1412 C C . LYS A 1 174 ? 61.711 -25.891 -28.623 1.00 63.12 174 LYS A C 1
ATOM 1414 O O . LYS A 1 174 ? 62.381 -25.163 -29.354 1.00 63.12 174 LYS A O 1
ATOM 1419 N N . SER A 1 175 ? 62.150 -26.368 -27.459 1.00 58.81 175 SER A N 1
ATOM 1420 C CA . SER A 1 175 ? 63.524 -26.196 -26.983 1.00 58.81 175 SER A CA 1
ATOM 1421 C C . SER A 1 175 ? 64.511 -26.599 -28.089 1.00 58.81 175 SER A C 1
ATOM 1423 O O . SER A 1 175 ? 64.233 -27.575 -28.791 1.00 58.81 175 SER A O 1
ATOM 1425 N N . PRO A 1 176 ? 65.635 -25.882 -28.278 1.00 58.06 176 PRO A N 1
ATOM 1426 C CA . PRO A 1 176 ? 66.607 -26.256 -29.298 1.00 58.06 176 PRO A CA 1
ATOM 1427 C C . PRO A 1 176 ? 67.100 -27.687 -29.045 1.00 58.06 176 PRO A C 1
ATOM 1429 O O . PRO A 1 176 ? 67.400 -28.051 -27.906 1.00 58.06 176 PRO A O 1
ATOM 1432 N N . GLU A 1 177 ? 67.141 -28.501 -30.104 1.00 60.22 177 GLU A N 1
ATOM 1433 C CA . GLU A 1 177 ? 67.637 -29.878 -30.050 1.00 60.22 177 GLU A CA 1
ATOM 1434 C C . GLU A 1 177 ? 69.039 -29.908 -29.428 1.00 60.22 177 GLU A C 1
ATOM 1436 O O . GLU A 1 177 ? 69.966 -29.237 -29.887 1.00 60.22 177 GLU A O 1
ATOM 1441 N N . VAL A 1 178 ? 69.202 -30.695 -28.363 1.00 56.25 178 VAL A N 1
ATOM 1442 C CA . VAL A 1 178 ? 70.507 -30.929 -27.741 1.00 56.25 178 VAL A CA 1
ATOM 1443 C C . VAL A 1 178 ? 71.347 -31.769 -28.704 1.00 56.25 178 VAL A C 1
ATOM 1445 O O . VAL A 1 178 ? 71.172 -32.982 -28.807 1.00 56.25 178 VAL A O 1
ATOM 1448 N N . VAL A 1 179 ? 72.281 -31.133 -29.411 1.00 53.91 179 VAL A N 1
ATOM 1449 C CA . VAL A 1 179 ? 73.270 -31.839 -30.236 1.00 53.91 179 VAL A CA 1
ATOM 1450 C C . VAL A 1 179 ? 74.295 -32.507 -29.315 1.00 53.91 179 VAL A C 1
ATOM 1452 O O . VAL A 1 179 ? 75.212 -31.860 -28.807 1.00 53.91 179 VAL A O 1
ATOM 1455 N N . ILE A 1 180 ? 74.167 -33.819 -29.102 1.00 48.28 180 ILE A N 1
ATOM 1456 C CA . ILE A 1 180 ? 75.177 -34.609 -28.387 1.00 48.28 180 ILE A CA 1
ATOM 1457 C C . ILE A 1 180 ? 76.381 -34.818 -29.316 1.00 48.28 180 ILE A C 1
ATOM 1459 O O . ILE A 1 180 ? 76.341 -35.637 -30.236 1.00 48.28 180 ILE A O 1
ATOM 1463 N N . LYS A 1 181 ? 77.489 -34.108 -29.070 1.00 48.81 181 LYS A N 1
ATOM 1464 C CA . LYS A 1 181 ? 78.785 -34.439 -29.683 1.00 48.81 181 LYS A CA 1
ATOM 1465 C C . LYS A 1 181 ? 79.308 -35.750 -29.082 1.00 48.81 181 LYS A C 1
ATOM 1467 O O . LYS A 1 181 ? 79.677 -35.791 -27.912 1.00 48.81 181 LYS A O 1
ATOM 1472 N N . LYS A 1 182 ? 79.373 -36.816 -29.888 1.00 47.75 182 LYS A N 1
ATOM 1473 C CA . LYS A 1 182 ? 80.105 -38.049 -29.548 1.00 47.75 182 LYS A CA 1
ATOM 1474 C C . LYS A 1 182 ? 81.602 -37.736 -29.419 1.00 47.75 182 LYS A C 1
ATOM 1476 O O . LYS A 1 182 ? 82.230 -37.327 -30.391 1.00 47.75 182 LYS A O 1
ATOM 1481 N N . LEU A 1 183 ? 82.167 -37.952 -28.232 1.00 43.72 183 LEU A N 1
ATOM 1482 C CA . LEU A 1 183 ? 83.612 -38.022 -28.006 1.00 43.72 183 LEU A CA 1
ATOM 1483 C C . LEU A 1 183 ? 84.091 -39.439 -28.341 1.00 43.72 183 LEU A C 1
ATOM 1485 O O . LEU A 1 183 ? 83.726 -40.397 -27.663 1.00 43.72 183 LEU A O 1
ATOM 1489 N N . THR A 1 184 ? 84.891 -39.579 -29.397 1.00 45.00 184 THR A N 1
ATOM 1490 C CA . THR A 1 184 ? 85.526 -40.852 -29.762 1.00 45.00 184 THR A CA 1
ATOM 1491 C C . THR A 1 184 ? 86.871 -40.965 -29.047 1.00 45.00 184 THR A C 1
ATOM 1493 O O . THR A 1 184 ? 87.818 -40.259 -29.391 1.00 45.00 184 THR A O 1
ATOM 1496 N N . TYR A 1 185 ? 86.971 -41.861 -28.066 1.00 45.88 185 TYR A N 1
ATOM 1497 C CA . TYR A 1 185 ? 88.242 -42.237 -27.444 1.00 45.88 185 TYR A CA 1
ATOM 1498 C C . TYR A 1 185 ? 88.945 -43.291 -28.313 1.00 45.88 185 TYR A C 1
ATOM 1500 O O . TYR A 1 185 ? 88.359 -44.329 -28.613 1.00 45.88 185 TYR A O 1
ATOM 1508 N N . HIS A 1 186 ? 90.193 -43.035 -28.716 1.00 46.06 186 HIS A N 1
ATOM 1509 C CA . HIS A 1 186 ? 91.055 -44.040 -29.344 1.00 46.06 186 HIS A CA 1
ATOM 1510 C C . HIS A 1 186 ? 91.874 -44.739 -28.256 1.00 46.06 186 HIS A C 1
ATOM 1512 O O . HIS A 1 186 ? 92.698 -44.110 -27.595 1.00 46.06 186 HIS A O 1
ATOM 1518 N N . ILE A 1 187 ? 91.633 -46.037 -28.070 1.00 46.91 187 ILE A N 1
ATOM 1519 C CA . ILE A 1 187 ? 92.444 -46.912 -27.220 1.00 46.91 187 ILE A CA 1
ATOM 1520 C C . ILE A 1 187 ? 93.390 -47.676 -28.150 1.00 46.91 187 ILE A C 1
ATOM 1522 O O . ILE A 1 187 ? 92.938 -48.491 -28.951 1.00 46.91 187 ILE A O 1
ATOM 1526 N N . THR A 1 188 ? 94.694 -47.418 -28.057 1.00 46.72 188 THR A N 1
ATOM 1527 C CA . THR A 1 188 ? 95.719 -48.183 -28.781 1.00 46.72 188 THR A CA 1
ATOM 1528 C C . THR A 1 188 ? 96.196 -49.327 -27.892 1.00 46.72 188 THR A C 1
ATOM 1530 O O . THR A 1 188 ? 96.773 -49.096 -26.831 1.00 46.72 188 THR A O 1
ATOM 1533 N N . VAL A 1 189 ? 95.945 -50.565 -28.314 1.00 49.53 189 VAL A N 1
ATOM 1534 C CA . VAL A 1 189 ? 96.375 -51.788 -27.623 1.00 49.53 189 VAL A CA 1
ATOM 1535 C C . VAL A 1 189 ? 97.646 -52.344 -28.271 1.00 49.53 189 VAL A C 1
ATOM 1537 O O . VAL A 1 189 ? 97.657 -52.604 -29.468 1.00 49.53 189 VAL A O 1
ATOM 1540 N N . GLY A 1 190 ? 98.666 -52.597 -27.445 1.00 42.34 190 GLY A N 1
ATOM 1541 C CA . GLY A 1 190 ? 99.410 -53.864 -27.463 1.00 42.34 190 GLY A CA 1
ATOM 1542 C C . GLY A 1 190 ? 100.640 -54.017 -28.368 1.00 42.34 190 GLY A C 1
ATOM 1543 O O . GLY A 1 190 ? 100.533 -54.378 -29.531 1.00 42.34 190 GLY A O 1
ATOM 1544 N N . ALA A 1 191 ? 101.803 -53.851 -27.734 1.00 50.22 191 ALA A N 1
ATOM 1545 C CA . ALA A 1 191 ? 103.107 -54.497 -27.936 1.00 50.22 191 ALA A CA 1
ATOM 1546 C C . ALA A 1 191 ? 103.234 -55.684 -28.926 1.00 50.22 191 ALA A C 1
ATOM 1548 O O . ALA A 1 191 ? 102.476 -56.650 -28.880 1.00 50.22 191 ALA A O 1
ATOM 1549 N N . VAL A 1 192 ? 104.331 -55.670 -29.698 1.00 54.03 192 VAL A N 1
ATOM 1550 C CA . VAL A 1 192 ? 104.851 -56.813 -30.469 1.00 54.03 192 VAL A CA 1
ATOM 1551 C C . VAL A 1 192 ? 106.047 -57.428 -29.736 1.00 54.03 192 VAL A C 1
ATOM 1553 O O . VAL A 1 192 ? 107.026 -56.753 -29.428 1.00 54.03 192 VAL A O 1
ATOM 1556 N N . TRP A 1 193 ? 105.940 -58.729 -29.483 1.00 37.97 193 TRP A N 1
ATOM 1557 C CA . TRP A 1 193 ? 106.953 -59.640 -28.950 1.00 37.97 193 TRP A CA 1
ATOM 1558 C C . TRP A 1 193 ? 107.975 -60.019 -30.041 1.00 37.97 193 TRP A C 1
ATOM 1560 O O . TRP A 1 193 ? 107.582 -60.245 -31.187 1.00 37.97 193 TRP A O 1
ATOM 1570 N N . ARG A 1 194 ? 109.269 -60.142 -29.710 1.00 42.38 194 ARG A N 1
ATOM 1571 C CA . ARG A 1 194 ? 110.266 -60.841 -30.547 1.00 42.38 194 ARG A CA 1
ATOM 1572 C C . ARG A 1 194 ? 111.253 -61.633 -29.666 1.00 42.38 194 ARG A C 1
ATOM 1574 O O . ARG A 1 194 ? 111.837 -61.017 -28.778 1.00 42.38 194 ARG A O 1
ATOM 1581 N N . PRO A 1 195 ? 111.461 -62.944 -29.911 1.00 52.31 195 PRO A N 1
ATOM 1582 C CA . PRO A 1 195 ? 112.619 -63.700 -29.418 1.00 52.31 195 PRO A CA 1
ATOM 1583 C C . PRO A 1 195 ? 113.825 -63.369 -30.330 1.00 52.31 195 PRO A C 1
ATOM 1585 O O . PRO A 1 195 ? 113.625 -62.888 -31.448 1.00 52.31 195 PRO A O 1
ATOM 1588 N N . ILE A 1 196 ? 115.089 -63.499 -29.927 1.00 46.28 196 ILE A N 1
ATOM 1589 C CA . ILE A 1 196 ? 115.855 -64.670 -29.463 1.00 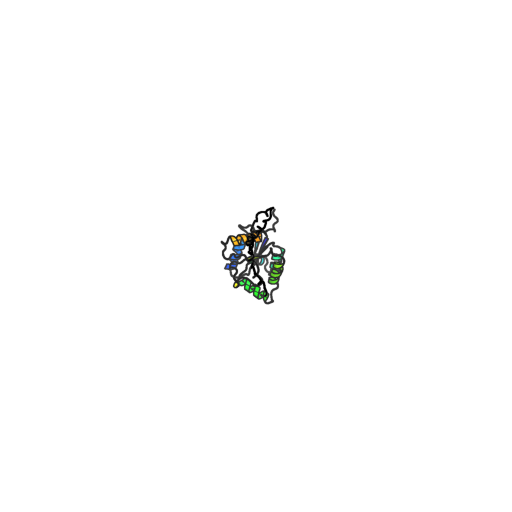46.28 196 ILE A CA 1
ATOM 1590 C C . ILE A 1 196 ? 116.933 -64.164 -28.499 1.00 46.28 196 ILE A C 1
ATOM 1592 O O . ILE A 1 196 ? 117.491 -63.081 -28.793 1.00 46.28 196 ILE A O 1
#

Radius of gyration: 38.92 Å; chains: 1; bounding box: 139×79×53 Å

InterPro domains:
  IPR013568 SEFIR domain [PF08357] (8-124)
  IPR013568 SEFIR domain [PS51534] (6-139)